Protein AF-A0AAD9IM31-F1 (afdb_monomer)

Structure (mmCIF, N/CA/C/O backbone):
data_AF-A0AAD9IM31-F1
#
_entry.id   AF-A0AAD9IM31-F1
#
loop_
_atom_site.group_PDB
_atom_site.id
_atom_site.type_symbol
_atom_site.label_atom_id
_atom_site.label_alt_id
_atom_site.label_comp_id
_atom_site.label_asym_id
_atom_site.label_entity_id
_atom_site.label_seq_id
_atom_site.pdbx_PDB_ins_code
_atom_site.Cartn_x
_atom_site.Cartn_y
_atom_site.Cartn_z
_atom_site.occupancy
_atom_site.B_iso_or_equiv
_atom_site.auth_seq_id
_atom_site.auth_comp_id
_atom_site.auth_asym_id
_atom_site.auth_atom_id
_atom_site.pdbx_PDB_model_num
ATOM 1 N N . MET A 1 1 ? -66.521 1.923 56.955 1.00 53.69 1 MET A N 1
ATOM 2 C CA . MET A 1 1 ? -65.260 2.622 57.295 1.00 53.69 1 MET A CA 1
ATOM 3 C C . MET A 1 1 ? -63.997 1.797 57.024 1.00 53.69 1 MET A C 1
ATOM 5 O O . MET A 1 1 ? -63.004 2.396 56.652 1.00 53.69 1 MET A O 1
ATOM 9 N N . ALA A 1 2 ? -64.002 0.459 57.138 1.00 59.34 2 ALA A N 1
ATOM 10 C CA . ALA A 1 2 ? -62.799 -0.360 56.899 1.00 59.34 2 ALA A CA 1
ATOM 11 C C . ALA A 1 2 ? -62.367 -0.487 55.415 1.00 59.34 2 ALA A C 1
ATOM 13 O O . ALA A 1 2 ? -61.181 -0.641 55.143 1.00 59.34 2 ALA A O 1
ATOM 14 N N . SER A 1 3 ? -63.302 -0.368 54.459 1.00 69.62 3 SER A N 1
ATOM 15 C CA . SER A 1 3 ? -63.020 -0.523 53.015 1.00 69.62 3 SER A CA 1
ATOM 16 C C . SER A 1 3 ? -62.036 0.521 52.469 1.00 69.62 3 SER A C 1
ATOM 18 O O . SER A 1 3 ? -61.106 0.170 51.753 1.00 69.62 3 SER A O 1
ATOM 20 N N . GLY A 1 4 ? -62.181 1.792 52.863 1.00 84.44 4 GLY A N 1
ATOM 21 C CA . GLY A 1 4 ? -61.321 2.875 52.364 1.00 84.44 4 GLY A CA 1
ATOM 22 C C . GLY A 1 4 ? -59.884 2.824 52.896 1.00 84.44 4 GLY A C 1
ATOM 23 O O . GLY A 1 4 ? -58.964 3.298 52.238 1.00 84.44 4 GLY A O 1
ATOM 24 N N . VAL A 1 5 ? -59.666 2.209 54.065 1.00 89.81 5 VAL A N 1
ATOM 25 C CA . VAL A 1 5 ? -58.316 2.027 54.626 1.00 89.81 5 VAL A CA 1
ATOM 26 C C . VAL A 1 5 ? -57.550 0.976 53.826 1.00 89.81 5 VAL A C 1
ATOM 28 O O . VAL A 1 5 ? -56.386 1.186 53.497 1.00 89.81 5 VAL A O 1
ATOM 31 N N . LEU A 1 6 ? -58.210 -0.125 53.455 1.00 90.75 6 LEU A N 1
ATOM 32 C CA . LEU A 1 6 ? -57.604 -1.160 52.620 1.00 90.75 6 LEU A CA 1
ATOM 33 C C . LEU A 1 6 ? -57.274 -0.627 51.220 1.00 90.75 6 LEU A C 1
ATOM 35 O O . LEU A 1 6 ? -56.168 -0.843 50.737 1.00 90.75 6 LEU A O 1
ATOM 39 N N . GLU A 1 7 ? -58.188 0.119 50.598 1.00 92.94 7 GLU A N 1
ATOM 40 C CA .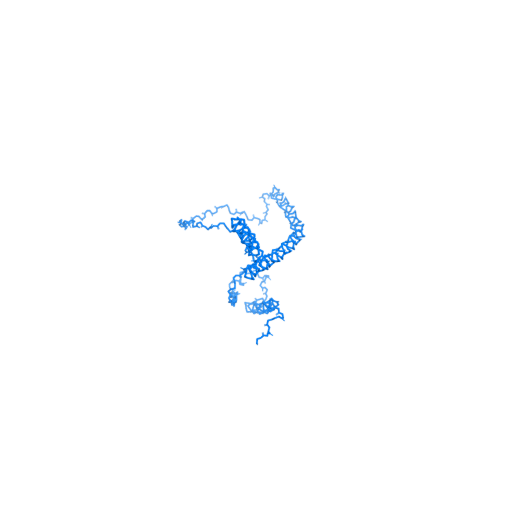 GLU A 1 7 ? -57.947 0.754 49.295 1.00 92.94 7 GLU A CA 1
ATOM 41 C C . GLU A 1 7 ? -56.786 1.753 49.342 1.00 92.94 7 GLU A C 1
ATOM 43 O O . GLU A 1 7 ? -55.944 1.759 48.447 1.00 92.94 7 GLU A O 1
ATOM 48 N N . SER A 1 8 ? -56.679 2.545 50.413 1.00 91.12 8 SER A N 1
ATOM 49 C CA . SER A 1 8 ? -55.552 3.462 50.614 1.00 91.12 8 SER A CA 1
ATOM 50 C C . SER A 1 8 ? -54.214 2.729 50.734 1.00 91.12 8 SER A C 1
ATOM 52 O O . SER A 1 8 ? -53.221 3.195 50.176 1.00 91.12 8 SER A O 1
ATOM 54 N N . VAL A 1 9 ? -54.184 1.586 51.425 1.00 93.25 9 VAL A N 1
ATOM 55 C CA . VAL A 1 9 ? -52.980 0.750 51.551 1.00 93.25 9 VAL A CA 1
ATOM 56 C C . VAL A 1 9 ? -52.630 0.085 50.220 1.00 93.25 9 VAL A C 1
ATOM 58 O O . VAL A 1 9 ? -51.463 0.033 49.851 1.00 93.25 9 VAL A O 1
ATOM 61 N N . VAL A 1 10 ? -53.618 -0.386 49.456 1.00 94.38 10 VAL A N 1
ATOM 62 C CA . VAL A 1 10 ? -53.379 -0.952 48.119 1.00 94.38 10 VAL A CA 1
ATOM 63 C C . VAL A 1 10 ? -52.829 0.120 47.176 1.00 94.38 10 VAL A C 1
ATOM 65 O O . VAL A 1 10 ? -51.844 -0.123 46.482 1.00 94.38 10 VAL A O 1
ATOM 68 N N . LEU A 1 11 ? -53.394 1.329 47.197 1.00 94.56 11 LEU A N 1
ATOM 69 C CA . LEU A 1 11 ? -52.905 2.449 46.394 1.00 94.56 11 LEU A CA 1
ATOM 70 C C . LEU A 1 11 ? -51.474 2.845 46.773 1.00 94.56 11 LEU A C 1
ATOM 72 O O . LEU A 1 11 ? -50.642 3.003 45.882 1.00 94.56 11 LEU A O 1
ATOM 76 N N . SER A 1 12 ? -51.149 2.937 48.065 1.00 94.94 12 SER A N 1
ATOM 77 C CA . SER A 1 12 ? -49.78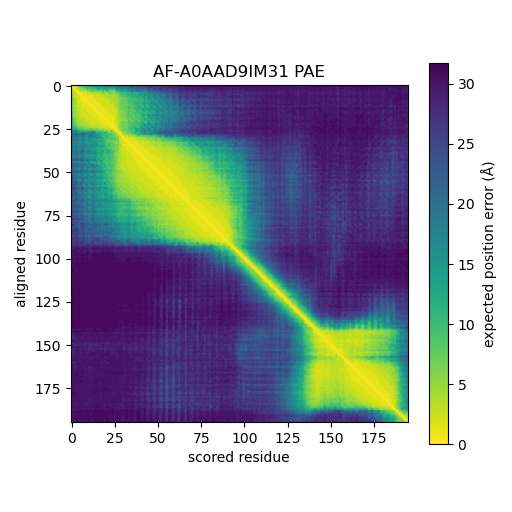4 3.260 48.494 1.00 94.94 12 SER A CA 1
ATOM 78 C C . SER A 1 12 ? -48.782 2.163 48.123 1.00 94.94 12 SER A C 1
ATOM 80 O O . SER A 1 12 ? -47.700 2.482 47.636 1.00 94.94 12 SER A O 1
ATOM 82 N N . PHE A 1 13 ? -49.155 0.885 48.246 1.00 95.50 13 PHE A N 1
ATOM 83 C CA . PHE A 1 13 ? -48.322 -0.231 47.794 1.00 95.50 13 PHE A CA 1
ATOM 84 C C . PHE A 1 13 ? -48.095 -0.208 46.284 1.00 95.50 13 PHE A C 1
ATOM 86 O O . PHE A 1 13 ? -46.971 -0.409 45.836 1.00 95.50 13 PHE A O 1
ATOM 93 N N . THR A 1 14 ? -49.133 0.053 45.486 1.00 95.31 14 THR A N 1
ATOM 94 C CA . THR A 1 14 ? -48.978 0.144 44.025 1.00 95.31 14 THR A CA 1
ATOM 95 C C . THR A 1 14 ? -48.112 1.334 43.617 1.00 95.31 14 THR A C 1
ATOM 97 O O . THR A 1 14 ? -47.260 1.181 42.746 1.00 95.31 14 THR A O 1
ATOM 100 N N . ALA A 1 15 ? -48.249 2.482 44.288 1.00 95.00 15 ALA A N 1
ATOM 101 C CA . ALA A 1 15 ? -47.389 3.641 44.068 1.00 95.00 15 ALA A CA 1
ATOM 102 C C . ALA A 1 15 ? -45.922 3.328 44.406 1.00 95.00 15 ALA A C 1
ATOM 104 O O . ALA A 1 15 ? -45.041 3.580 43.588 1.00 95.00 15 ALA A O 1
ATOM 105 N N . GLN A 1 16 ? -45.670 2.691 45.554 1.00 95.25 16 GLN A N 1
ATOM 106 C CA . GLN A 1 16 ? -44.328 2.254 45.949 1.00 95.25 16 GLN A CA 1
ATOM 107 C C . GLN A 1 16 ? -43.753 1.195 45.004 1.00 95.25 16 GLN A C 1
ATOM 109 O O . GLN A 1 16 ? -42.557 1.199 44.733 1.00 95.25 16 GLN A O 1
ATOM 114 N N . LEU A 1 17 ? -44.582 0.295 44.473 1.00 95.75 17 LEU A N 1
ATOM 115 C CA . LEU A 1 17 ? -44.149 -0.731 43.527 1.00 95.75 17 LEU A CA 1
ATOM 116 C C . LEU A 1 17 ? -43.747 -0.120 42.179 1.00 95.75 17 LEU A C 1
ATOM 118 O O . LEU A 1 17 ? -42.741 -0.531 41.607 1.00 95.75 17 LEU A O 1
ATOM 122 N N . VAL A 1 18 ? -44.478 0.893 41.704 1.00 94.88 18 VAL A N 1
ATOM 123 C CA . VAL A 1 18 ? -44.114 1.660 40.500 1.00 94.88 18 VAL A CA 1
ATOM 124 C C . VAL A 1 18 ? -42.839 2.472 40.727 1.00 94.88 18 VAL A C 1
ATOM 126 O O . VAL A 1 18 ? -41.961 2.477 39.868 1.00 94.88 18 VAL A O 1
ATOM 129 N N . GLU A 1 19 ? -42.702 3.122 41.882 1.00 93.75 19 GLU A N 1
ATOM 130 C CA . GLU A 1 19 ? -41.495 3.873 42.241 1.00 93.75 19 GLU A CA 1
ATOM 131 C C . GLU A 1 19 ? -40.270 2.952 42.328 1.00 93.75 19 GLU A C 1
ATOM 133 O O . GLU A 1 19 ? -39.221 3.256 41.762 1.00 93.75 19 GLU A O 1
ATOM 138 N N . LEU A 1 20 ? -40.419 1.775 42.945 1.00 91.62 20 LEU A N 1
ATOM 139 C CA . LEU A 1 20 ? -39.369 0.763 43.009 1.00 91.62 20 LEU A CA 1
ATOM 140 C C . LEU A 1 20 ? -39.013 0.243 41.612 1.00 91.62 20 LEU A C 1
ATOM 142 O O . LEU A 1 20 ? -37.832 0.125 41.303 1.00 91.62 20 LEU A O 1
ATOM 146 N N . GLN A 1 21 ? -40.009 -0.012 40.755 1.00 89.44 21 GLN A N 1
ATOM 147 C CA . GLN A 1 21 ? -39.789 -0.412 39.362 1.00 89.44 21 GLN A CA 1
ATOM 148 C C . GLN A 1 21 ? -39.007 0.651 38.583 1.00 89.44 21 GLN A C 1
ATOM 150 O O . GLN A 1 21 ? -38.036 0.320 37.898 1.00 89.44 21 GLN A O 1
ATOM 155 N N . GLN A 1 22 ? -39.376 1.927 38.719 1.00 84.88 22 GLN A N 1
ATOM 156 C CA . GLN A 1 22 ? -38.652 3.039 38.101 1.00 84.88 22 GLN A CA 1
ATOM 157 C C . GLN A 1 22 ? -37.227 3.156 38.648 1.00 84.88 22 GLN A C 1
ATOM 159 O O . GLN A 1 22 ? -36.286 3.297 37.868 1.00 84.88 22 GLN A O 1
ATOM 164 N N . ALA A 1 23 ? -37.043 3.019 39.962 1.00 80.38 23 ALA A N 1
ATOM 165 C CA . ALA A 1 23 ? -35.729 3.029 40.592 1.00 80.38 23 ALA A CA 1
ATOM 166 C C . ALA A 1 23 ? -34.856 1.856 40.119 1.00 80.38 23 ALA A C 1
ATOM 168 O O . ALA A 1 23 ? -33.669 2.053 39.884 1.00 80.38 23 ALA A O 1
ATOM 169 N N . THR A 1 24 ? -35.419 0.661 39.910 1.00 79.81 24 THR A N 1
ATOM 170 C CA . THR A 1 24 ? -34.689 -0.489 39.346 1.00 79.81 24 THR A CA 1
ATOM 171 C C . THR A 1 24 ? -34.376 -0.344 37.861 1.00 79.81 24 THR A C 1
ATOM 173 O O . THR A 1 24 ? -33.327 -0.802 37.432 1.00 79.81 24 THR A O 1
ATOM 176 N N . LEU A 1 25 ? -35.227 0.320 37.075 1.00 74.44 25 LEU A N 1
ATOM 177 C CA . LEU A 1 25 ? -34.942 0.611 35.664 1.00 74.44 25 LEU A CA 1
ATOM 178 C C . LEU A 1 25 ? -33.857 1.685 35.504 1.00 74.44 25 LEU A C 1
ATOM 180 O O . LEU A 1 25 ? -33.035 1.608 34.595 1.00 74.44 25 LEU A O 1
ATOM 184 N N . LEU A 1 26 ? -33.842 2.681 36.394 1.00 69.94 26 LEU A N 1
ATOM 185 C CA . LEU A 1 26 ? -32.813 3.727 36.453 1.00 69.94 26 LEU A CA 1
ATOM 186 C C . LEU A 1 26 ? -31.507 3.241 37.080 1.00 69.94 26 LEU A C 1
ATOM 188 O O . LEU A 1 26 ? -30.455 3.856 36.890 1.00 69.94 26 LEU A O 1
ATOM 192 N N . ARG A 1 27 ? -31.558 2.130 37.815 1.00 72.12 27 ARG A N 1
ATOM 193 C CA . ARG A 1 27 ? -30.392 1.418 38.309 1.00 72.12 27 ARG A CA 1
ATOM 194 C C . ARG A 1 27 ? -29.733 0.713 37.125 1.00 72.12 27 ARG A C 1
ATOM 196 O O . ARG A 1 27 ? -29.858 -0.487 36.933 1.00 72.12 27 ARG A O 1
ATOM 203 N N . VAL A 1 28 ? -29.011 1.491 36.321 1.00 63.22 28 VAL A N 1
ATOM 204 C CA . VAL A 1 28 ? -27.934 0.981 35.473 1.00 63.22 28 VAL A CA 1
ATOM 205 C C . VAL A 1 28 ? -26.961 0.315 36.437 1.00 63.22 28 VAL A C 1
ATOM 207 O O . VAL A 1 28 ? -26.148 0.987 37.076 1.00 63.22 28 VAL A O 1
ATOM 210 N N . ASP A 1 29 ? -27.116 -0.993 36.635 1.00 71.56 29 ASP A N 1
ATOM 211 C CA . ASP A 1 29 ? -26.261 -1.750 37.534 1.00 71.56 29 ASP A CA 1
ATOM 212 C C . ASP A 1 29 ? -24.804 -1.495 37.148 1.00 71.56 29 ASP A C 1
ATOM 214 O O . ASP A 1 29 ? -24.478 -1.336 35.966 1.00 71.56 29 ASP A O 1
ATOM 218 N N . GLY A 1 30 ? -23.911 -1.429 38.137 1.00 74.19 30 GLY A N 1
ATOM 219 C CA . GLY A 1 30 ? -22.500 -1.113 37.897 1.00 74.19 30 GLY A CA 1
ATOM 220 C C . GLY A 1 30 ? -21.862 -2.004 36.823 1.00 74.19 30 GLY A C 1
ATOM 221 O O . GLY A 1 30 ? -20.964 -1.556 36.118 1.00 74.19 30 GLY A O 1
ATOM 222 N N . GLU A 1 31 ? -22.373 -3.224 36.649 1.00 78.81 31 GLU A N 1
ATOM 223 C CA . GLU A 1 31 ? -22.013 -4.152 35.575 1.00 78.81 31 GLU A CA 1
ATOM 224 C C . GLU A 1 31 ? -22.449 -3.661 34.189 1.00 78.81 31 GLU A C 1
ATOM 226 O O . GLU A 1 31 ? -21.618 -3.578 33.291 1.00 78.81 31 GLU A O 1
ATOM 231 N N . THR A 1 32 ? -23.703 -3.236 34.010 1.00 82.31 32 THR A N 1
ATOM 232 C CA . THR A 1 32 ? -24.181 -2.672 32.733 1.00 82.31 32 THR A CA 1
ATOM 233 C C . THR A 1 32 ? -23.450 -1.378 32.365 1.00 82.31 32 THR A C 1
ATOM 235 O O . THR A 1 32 ? -23.063 -1.191 31.214 1.00 82.31 32 THR A O 1
ATOM 238 N N . SER A 1 33 ? -23.150 -0.517 33.348 1.00 83.56 33 SER A N 1
ATOM 239 C CA . SER A 1 33 ? -22.331 0.682 33.124 1.00 83.56 33 SER A CA 1
ATOM 240 C C . SER A 1 33 ? -20.902 0.330 32.699 1.00 83.56 33 SER A C 1
ATOM 242 O O . SER A 1 33 ? -20.336 1.003 31.837 1.00 83.56 33 SER A O 1
ATOM 244 N N . ARG A 1 34 ? -20.310 -0.722 33.281 1.00 86.69 34 ARG A N 1
ATOM 245 C CA . ARG A 1 34 ? -18.973 -1.213 32.912 1.00 86.69 34 ARG A CA 1
ATOM 246 C C . ARG A 1 34 ? -18.951 -1.789 31.500 1.00 86.69 34 ARG A C 1
ATOM 248 O O . ARG A 1 34 ? -18.096 -1.380 30.727 1.00 86.69 34 ARG A O 1
ATOM 255 N N . LEU A 1 35 ? -19.916 -2.639 31.150 1.00 88.31 35 LEU A N 1
ATOM 256 C CA . LEU A 1 35 ? -20.033 -3.225 29.810 1.00 88.31 35 LEU A CA 1
ATOM 257 C C . LEU A 1 35 ? -20.214 -2.148 28.733 1.00 88.31 35 LEU A C 1
ATOM 259 O O . LEU A 1 35 ? -19.557 -2.190 27.697 1.00 88.31 35 LEU A O 1
ATOM 263 N N . CYS A 1 36 ? -21.049 -1.135 28.990 1.00 89.75 36 CYS A N 1
ATOM 264 C CA . CYS A 1 36 ? -21.205 -0.009 28.070 1.00 89.75 36 CYS A CA 1
ATOM 265 C C . CYS A 1 36 ? -19.910 0.800 27.922 1.00 89.75 36 CYS A C 1
ATOM 267 O O . CYS A 1 36 ? -19.568 1.196 26.813 1.00 89.75 36 CYS A O 1
ATOM 269 N N . LYS A 1 37 ? -19.173 1.037 29.015 1.00 91.94 37 LYS A N 1
ATOM 270 C CA . LYS A 1 37 ? -17.878 1.736 28.963 1.00 91.94 37 LYS A CA 1
ATOM 271 C C . LYS A 1 37 ? -16.836 0.954 28.170 1.00 91.94 37 LYS A C 1
ATOM 273 O O . LYS A 1 37 ? -16.136 1.558 27.369 1.00 91.94 37 LYS A O 1
ATOM 278 N N . GLU A 1 38 ? -16.772 -0.360 28.361 1.00 95.31 38 GLU A N 1
ATOM 279 C CA . GLU A 1 38 ? -15.874 -1.246 27.616 1.00 95.31 38 GLU A CA 1
ATOM 280 C C . GLU A 1 38 ? -16.208 -1.245 26.118 1.00 95.31 38 GLU A C 1
ATOM 282 O O . GLU A 1 38 ? -15.335 -1.015 25.285 1.00 95.31 38 GLU A O 1
ATOM 287 N N . ALA A 1 39 ? -17.492 -1.368 25.766 1.00 95.31 39 ALA A N 1
ATOM 288 C CA . ALA A 1 39 ? -17.944 -1.289 24.378 1.00 95.31 39 ALA A CA 1
ATOM 289 C C . ALA A 1 39 ? -17.640 0.073 23.727 1.00 95.31 39 ALA A C 1
ATOM 291 O O . ALA A 1 39 ? -17.298 0.131 22.545 1.00 95.31 39 ALA A O 1
ATOM 292 N N . ILE A 1 40 ? -17.746 1.171 24.484 1.00 96.06 40 ILE A N 1
ATOM 293 C CA . ILE A 1 40 ? -17.377 2.510 24.010 1.00 96.06 40 ILE A CA 1
ATOM 294 C C . ILE A 1 40 ? -15.863 2.603 23.799 1.00 96.06 40 ILE A C 1
ATOM 296 O O . ILE A 1 40 ? -15.447 3.0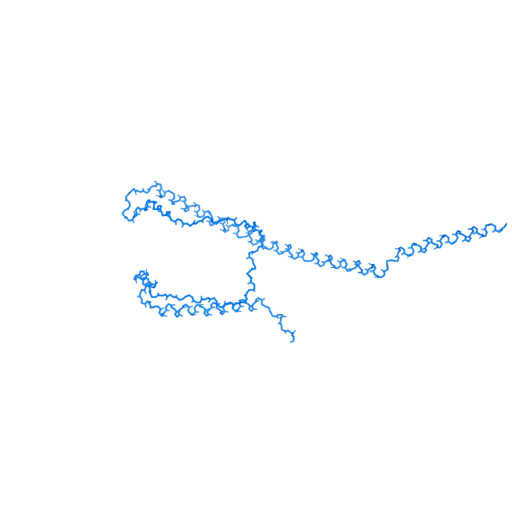52 22.735 1.00 96.06 40 ILE A O 1
ATOM 300 N N . SER A 1 41 ? -15.037 2.119 24.732 1.00 97.50 41 SER A N 1
ATOM 301 C CA . SER A 1 41 ? -13.579 2.115 24.547 1.00 97.50 41 SER A CA 1
ATOM 302 C C . SER A 1 41 ? -13.138 1.237 23.370 1.00 97.50 41 SER A C 1
ATOM 304 O O . SER A 1 41 ? -12.242 1.603 22.608 1.00 97.50 41 SER A O 1
ATOM 306 N N . ASP A 1 42 ? -13.811 0.109 23.147 1.00 97.88 42 ASP A N 1
ATOM 307 C CA . ASP A 1 42 ? -13.593 -0.742 21.977 1.00 97.88 42 ASP A CA 1
ATOM 308 C C . ASP A 1 42 ? -13.968 -0.023 20.675 1.00 97.88 42 ASP A C 1
ATOM 310 O O . ASP A 1 42 ? -13.284 -0.152 19.657 1.00 97.88 42 ASP A O 1
ATOM 314 N N . LEU A 1 43 ? -15.050 0.756 20.682 1.00 98.19 43 LEU A N 1
ATOM 315 C CA . LEU A 1 43 ? -15.432 1.574 19.535 1.00 98.19 43 LEU A CA 1
ATOM 316 C C . LEU A 1 43 ? -14.395 2.675 19.268 1.00 98.19 43 LEU A C 1
ATOM 318 O O . LEU A 1 43 ? -14.019 2.893 18.117 1.00 98.19 43 LEU A O 1
ATOM 322 N N . GLU A 1 44 ? -13.923 3.346 20.318 1.00 98.00 44 GLU A N 1
ATOM 323 C CA . GLU A 1 44 ? -12.921 4.411 20.239 1.00 98.00 44 GLU A CA 1
ATOM 324 C C . GLU A 1 44 ? -11.602 3.901 19.655 1.00 98.00 44 GLU A C 1
ATOM 326 O O . GLU A 1 44 ? -11.065 4.505 18.727 1.00 98.00 44 GLU A O 1
ATOM 331 N N . THR A 1 45 ? -11.105 2.757 20.131 1.00 98.25 45 THR A N 1
ATOM 332 C CA . THR A 1 45 ? -9.875 2.144 19.601 1.00 98.25 45 THR A CA 1
ATOM 333 C C . THR A 1 45 ? -10.016 1.787 18.122 1.00 98.25 45 THR A C 1
ATOM 335 O O . THR A 1 45 ? -9.166 2.163 17.314 1.00 98.25 45 THR A O 1
ATOM 338 N N . ARG A 1 46 ? -11.134 1.165 17.726 1.00 98.38 46 ARG A N 1
ATOM 339 C CA . ARG A 1 46 ? -11.417 0.856 16.313 1.00 98.38 46 ARG A CA 1
ATOM 340 C C . ARG A 1 46 ? -11.522 2.111 15.448 1.00 98.38 46 ARG A C 1
ATOM 342 O O . ARG A 1 46 ? -11.076 2.099 14.301 1.00 98.38 46 ARG A O 1
ATOM 349 N N . LEU A 1 47 ? -12.101 3.192 15.973 1.00 98.56 47 LEU A N 1
ATOM 350 C CA . LEU A 1 47 ? -12.167 4.480 15.283 1.00 98.56 47 LEU A CA 1
ATOM 351 C C . LEU A 1 47 ? -10.773 5.075 15.079 1.00 98.56 47 LEU A C 1
ATOM 353 O O . LEU A 1 47 ? -10.447 5.479 13.965 1.00 98.56 47 LEU A O 1
ATOM 357 N N . LEU A 1 48 ? -9.928 5.068 16.109 1.00 98.56 48 LEU A N 1
ATOM 358 C CA . LEU A 1 48 ? -8.548 5.550 16.019 1.00 98.56 48 LEU A CA 1
ATOM 359 C C . LEU A 1 48 ? -7.717 4.742 15.011 1.00 98.56 48 LEU A C 1
ATOM 361 O O . LEU A 1 48 ? -6.946 5.319 14.232 1.00 98.56 48 LEU A O 1
ATOM 365 N N . ASP A 1 49 ? -7.908 3.426 14.968 1.00 98.44 49 ASP A N 1
ATOM 366 C CA . ASP A 1 49 ? -7.276 2.551 13.979 1.00 98.44 49 ASP A CA 1
ATOM 367 C C . ASP A 1 49 ? -7.743 2.875 12.558 1.00 98.44 49 ASP A C 1
ATOM 369 O O . ASP A 1 49 ? -6.928 2.960 11.628 1.00 98.44 49 ASP A O 1
ATOM 373 N N . LEU A 1 50 ? -9.047 3.101 12.376 1.00 98.56 50 LEU A N 1
ATOM 374 C CA . LEU A 1 50 ? -9.616 3.482 11.088 1.00 98.56 50 LEU A CA 1
ATOM 375 C C . 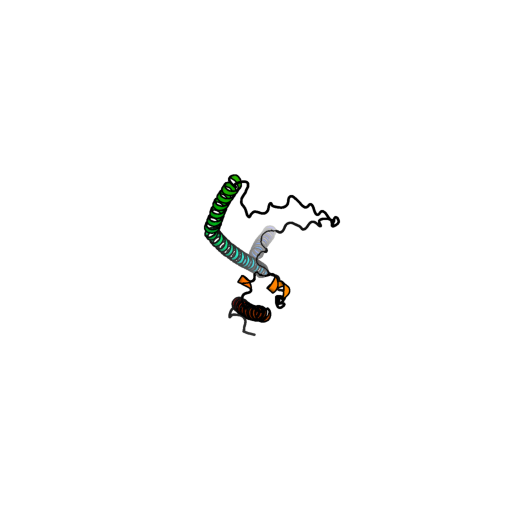LEU A 1 50 ? -9.093 4.847 10.634 1.00 98.56 50 LEU A C 1
ATOM 377 O O . LEU A 1 50 ? -8.685 5.003 9.483 1.00 98.56 50 LEU A O 1
ATOM 381 N N . GLU A 1 51 ? -9.047 5.835 11.524 1.00 98.50 51 GLU A N 1
ATOM 382 C CA . GLU A 1 51 ? -8.491 7.148 11.212 1.00 98.50 51 GLU A CA 1
ATOM 383 C C . GLU A 1 51 ? -7.021 7.062 10.806 1.00 98.50 51 GLU A C 1
ATOM 385 O O . GLU A 1 51 ? -6.584 7.744 9.874 1.00 98.50 51 GLU A O 1
ATOM 390 N N . THR A 1 52 ? -6.251 6.216 11.487 1.00 98.56 52 THR A N 1
ATOM 391 C CA . THR A 1 52 ? -4.835 6.010 11.185 1.00 98.56 52 THR A CA 1
ATOM 392 C C . THR A 1 52 ? -4.661 5.359 9.816 1.00 98.56 52 THR A C 1
ATOM 394 O O . THR A 1 52 ? -3.847 5.834 9.018 1.00 98.56 52 THR A O 1
ATOM 397 N N . HIS A 1 53 ? -5.494 4.372 9.474 1.00 98.44 53 HIS A N 1
ATOM 398 C CA . HIS A 1 53 ? -5.549 3.808 8.124 1.00 98.44 53 HIS A CA 1
ATOM 399 C C . HIS A 1 53 ? -5.940 4.848 7.071 1.00 98.44 53 HIS A C 1
ATOM 401 O O . HIS A 1 53 ? -5.289 4.943 6.032 1.00 98.44 53 HIS A O 1
ATOM 407 N N . VAL A 1 54 ? -6.951 5.679 7.328 1.00 98.62 54 VAL A N 1
ATOM 408 C CA . VAL A 1 54 ? -7.376 6.728 6.389 1.00 98.62 54 VAL A CA 1
ATOM 409 C C . VAL A 1 54 ? -6.270 7.763 6.180 1.00 98.62 54 VAL A C 1
ATOM 411 O O . VAL A 1 54 ? -6.006 8.153 5.041 1.00 98.62 54 VAL A O 1
ATOM 414 N N . ARG A 1 55 ? -5.575 8.184 7.245 1.00 98.44 55 ARG A N 1
ATOM 415 C CA . ARG A 1 55 ? -4.401 9.069 7.146 1.00 98.44 55 ARG A CA 1
ATOM 416 C C . ARG A 1 55 ? -3.291 8.422 6.318 1.00 98.44 55 ARG A C 1
ATOM 418 O O . ARG A 1 55 ? -2.718 9.083 5.451 1.00 98.44 55 ARG A O 1
ATOM 425 N N . HIS A 1 56 ? -3.037 7.131 6.524 1.00 98.38 56 HIS A N 1
ATOM 426 C CA . HIS A 1 56 ? -2.057 6.379 5.748 1.00 98.38 56 HIS A CA 1
ATOM 427 C C . HIS A 1 56 ? -2.420 6.315 4.256 1.00 98.38 56 HIS A C 1
ATOM 429 O O . HIS A 1 56 ? -1.603 6.688 3.413 1.00 98.38 56 HIS A O 1
ATOM 435 N N . MET A 1 57 ? -3.659 5.933 3.922 1.00 98.50 57 MET A N 1
ATOM 436 C CA . MET A 1 57 ? -4.146 5.879 2.538 1.00 98.50 57 MET A CA 1
ATOM 437 C C . MET A 1 57 ? -4.055 7.240 1.849 1.00 98.50 57 MET A C 1
ATOM 439 O O . MET A 1 57 ? -3.576 7.328 0.723 1.00 98.50 57 MET A O 1
ATOM 443 N N . LYS A 1 58 ? -4.451 8.322 2.531 1.00 98.50 58 LYS A N 1
ATOM 444 C CA . LYS A 1 58 ? -4.303 9.686 2.001 1.00 98.50 58 LYS A CA 1
ATOM 445 C C . LYS A 1 58 ? -2.844 10.011 1.679 1.00 98.50 58 LYS A C 1
ATOM 447 O O . LYS A 1 58 ? -2.569 10.613 0.643 1.00 98.50 58 LYS A O 1
ATOM 452 N N . 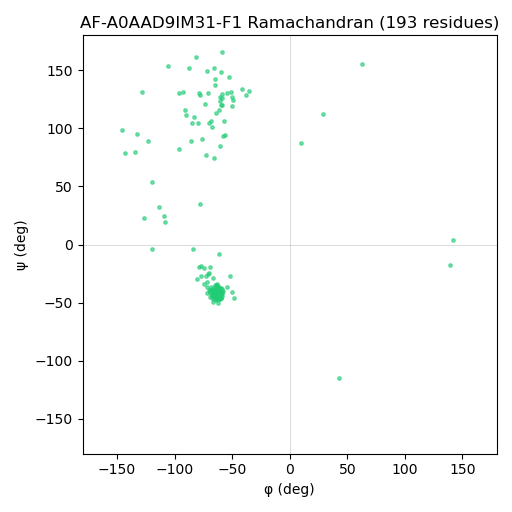GLY A 1 59 ? -1.913 9.581 2.531 1.00 98.19 59 GLY A N 1
ATOM 453 C CA . GLY A 1 59 ? -0.479 9.721 2.289 1.00 98.19 59 GLY A CA 1
ATOM 454 C C . GLY A 1 59 ? 0.001 8.955 1.053 1.00 98.19 59 GLY A C 1
ATOM 455 O O . GLY A 1 59 ? 0.775 9.500 0.267 1.00 98.19 59 GLY A O 1
ATOM 456 N N . LEU A 1 60 ? -0.466 7.719 0.848 1.00 98.19 60 LEU A N 1
ATOM 457 C CA . LEU A 1 60 ? -0.150 6.935 -0.353 1.00 98.19 60 LEU A CA 1
ATOM 458 C C . LEU A 1 60 ? -0.719 7.585 -1.616 1.00 98.19 60 LEU A C 1
ATOM 460 O O . LEU A 1 60 ? 0.024 7.813 -2.566 1.00 98.19 60 LEU A O 1
ATOM 464 N N . LEU A 1 61 ? -1.989 7.991 -1.588 1.00 98.38 61 LEU A N 1
ATOM 465 C CA . LEU A 1 61 ? -2.639 8.664 -2.712 1.00 98.38 61 LEU A CA 1
ATOM 466 C C . LEU A 1 61 ? -1.931 9.967 -3.094 1.00 98.38 61 LEU A C 1
ATOM 468 O O . LEU A 1 61 ? -1.808 10.280 -4.275 1.00 98.38 61 LEU A O 1
ATOM 472 N N . ALA A 1 62 ? -1.429 10.730 -2.120 1.00 98.19 62 ALA A N 1
ATOM 473 C CA . ALA A 1 62 ? -0.650 11.934 -2.399 1.00 98.19 62 ALA A CA 1
ATOM 474 C C . ALA A 1 62 ? 0.669 11.615 -3.126 1.00 98.19 62 ALA A C 1
ATOM 476 O O . ALA A 1 62 ? 1.026 12.315 -4.076 1.00 98.19 62 ALA A O 1
ATOM 477 N N . LYS A 1 63 ? 1.365 10.544 -2.719 1.00 97.44 63 LYS A N 1
ATOM 478 C CA . LYS A 1 63 ? 2.600 10.071 -3.370 1.00 97.44 63 LYS A CA 1
ATOM 479 C C . LYS A 1 63 ? 2.335 9.534 -4.777 1.00 97.44 63 LYS A C 1
ATOM 481 O O . LYS A 1 63 ? 3.063 9.864 -5.706 1.00 97.44 63 LYS A O 1
ATOM 486 N N . GLU A 1 64 ? 1.281 8.746 -4.961 1.00 97.50 64 GLU A N 1
ATOM 487 C CA . GLU A 1 64 ? 0.878 8.258 -6.285 1.00 97.50 64 GLU A CA 1
ATOM 488 C C . GLU A 1 64 ? 0.500 9.418 -7.208 1.00 97.50 64 GLU A C 1
ATOM 490 O O . GLU A 1 64 ? 0.920 9.471 -8.366 1.00 97.50 64 GLU A O 1
ATOM 495 N N . ARG A 1 65 ? -0.236 10.403 -6.681 1.00 97.94 65 ARG A N 1
ATOM 496 C CA . ARG A 1 65 ? -0.633 11.592 -7.434 1.00 97.94 65 ARG A CA 1
ATOM 497 C C . ARG A 1 65 ? 0.564 12.432 -7.870 1.00 97.94 65 ARG A C 1
ATOM 499 O O . ARG A 1 65 ? 0.528 12.970 -8.976 1.00 97.94 65 ARG A O 1
ATOM 506 N N . SER A 1 66 ? 1.611 12.540 -7.050 1.00 96.00 66 SER A N 1
ATOM 507 C CA . SER A 1 66 ? 2.840 13.244 -7.437 1.00 96.00 66 SER A CA 1
ATOM 508 C C . SER A 1 66 ? 3.730 12.428 -8.383 1.00 96.00 66 SER A C 1
ATOM 510 O O . SER A 1 66 ? 4.425 13.022 -9.205 1.00 96.00 66 SER A O 1
ATOM 512 N N . ALA A 1 67 ? 3.672 11.093 -8.343 1.00 96.75 67 ALA A N 1
ATOM 513 C CA . ALA A 1 67 ? 4.418 10.211 -9.248 1.00 96.75 67 ALA A CA 1
ATOM 514 C C . ALA A 1 67 ? 3.766 10.048 -10.639 1.00 96.75 67 ALA A C 1
ATOM 516 O O . ALA A 1 67 ? 4.464 9.875 -11.642 1.00 96.75 67 ALA A O 1
ATOM 517 N N . LEU A 1 68 ? 2.435 10.151 -10.731 1.00 97.38 68 LEU A N 1
ATOM 518 C CA . LEU A 1 68 ? 1.667 10.066 -11.980 1.00 97.38 68 LEU A CA 1
ATOM 519 C C . LEU A 1 68 ? 2.190 10.931 -13.147 1.00 97.38 68 LEU A C 1
ATOM 521 O O . LEU A 1 68 ? 2.268 10.408 -14.262 1.00 97.38 68 LEU A O 1
ATOM 525 N N . PRO A 1 69 ? 2.541 12.223 -12.977 1.00 97.50 69 PRO A N 1
ATOM 526 C CA . PRO A 1 69 ? 3.066 13.025 -14.082 1.00 97.50 69 PRO A CA 1
ATOM 527 C C . PRO A 1 69 ? 4.391 12.486 -14.634 1.00 97.50 69 PRO A C 1
ATOM 529 O O . PRO A 1 69 ? 4.572 12.483 -15.849 1.00 97.50 69 PRO A O 1
ATOM 532 N N . ALA A 1 70 ? 5.282 11.970 -13.781 1.00 96.75 70 ALA A N 1
ATOM 533 C CA . ALA A 1 70 ? 6.542 11.379 -14.227 1.00 96.75 70 ALA A CA 1
ATOM 534 C C . ALA A 1 70 ? 6.299 10.112 -15.064 1.00 96.75 70 ALA A C 1
ATOM 536 O O . ALA A 1 70 ? 6.856 9.970 -16.152 1.00 96.75 70 ALA A O 1
ATOM 537 N N . ALA A 1 71 ? 5.394 9.236 -14.614 1.00 97.44 71 ALA A N 1
ATOM 538 C CA . ALA A 1 71 ? 4.994 8.054 -15.378 1.00 97.44 71 ALA A CA 1
ATOM 539 C C . ALA A 1 71 ? 4.373 8.429 -16.738 1.00 97.44 71 ALA A C 1
ATOM 541 O O . ALA A 1 71 ? 4.696 7.826 -17.761 1.00 97.44 71 ALA A O 1
ATOM 542 N N . ARG A 1 72 ? 3.531 9.473 -16.775 1.00 97.62 72 ARG A N 1
ATOM 543 C CA . ARG A 1 72 ? 2.946 9.993 -18.023 1.00 97.62 72 ARG A CA 1
ATOM 544 C C . ARG A 1 72 ? 4.002 10.565 -18.967 1.00 97.62 72 ARG A C 1
ATOM 546 O O . ARG A 1 72 ? 3.919 10.313 -20.165 1.00 97.62 72 ARG A O 1
ATOM 553 N N . ALA A 1 73 ? 4.996 11.284 -18.450 1.00 98.00 73 ALA A N 1
ATOM 554 C CA . ALA A 1 73 ? 6.090 11.820 -19.259 1.00 98.00 73 ALA A CA 1
ATOM 555 C C . ALA A 1 73 ? 6.907 10.697 -19.920 1.00 98.00 73 ALA A C 1
ATOM 557 O O . ALA A 1 73 ? 7.195 10.765 -21.115 1.00 98.00 73 ALA A O 1
ATOM 558 N N . ILE A 1 74 ? 7.209 9.624 -19.178 1.00 98.00 74 ILE A N 1
ATOM 559 C CA . ILE A 1 74 ? 7.891 8.442 -19.725 1.00 98.00 74 ILE A CA 1
ATOM 560 C C . ILE A 1 74 ? 7.025 7.771 -20.797 1.00 98.00 74 ILE A C 1
ATOM 562 O O . ILE A 1 74 ? 7.518 7.495 -21.887 1.00 98.00 74 ILE A O 1
ATOM 566 N N . ALA A 1 75 ? 5.730 7.567 -20.534 1.00 97.81 75 ALA A N 1
ATOM 567 C CA . ALA A 1 75 ? 4.813 6.968 -21.504 1.00 97.81 75 ALA A CA 1
ATOM 568 C C . ALA A 1 75 ? 4.740 7.775 -22.813 1.00 97.81 75 ALA A C 1
ATOM 570 O O . ALA A 1 75 ? 4.781 7.201 -23.901 1.00 97.81 75 ALA A O 1
ATOM 571 N N . GLN A 1 76 ? 4.698 9.107 -22.724 1.00 98.38 76 GLN A N 1
ATOM 572 C CA . GLN A 1 76 ? 4.729 9.988 -23.894 1.00 98.38 76 GLN A CA 1
ATOM 573 C C . GLN A 1 76 ? 6.062 9.893 -24.650 1.00 98.38 76 GLN A C 1
ATOM 575 O O . GLN A 1 76 ? 6.061 9.784 -25.876 1.00 98.38 76 GLN A O 1
ATOM 580 N N . ALA A 1 77 ? 7.195 9.876 -23.943 1.00 97.81 77 ALA A N 1
ATOM 581 C CA . ALA A 1 77 ? 8.511 9.718 -24.561 1.00 97.81 77 ALA A CA 1
ATOM 582 C C . ALA A 1 77 ? 8.651 8.364 -25.282 1.00 97.81 77 ALA A C 1
ATOM 584 O O . ALA A 1 77 ? 9.163 8.304 -26.402 1.00 97.81 77 ALA A O 1
ATOM 585 N N . CYS A 1 78 ? 8.152 7.285 -24.674 1.00 97.38 78 CYS A N 1
ATOM 586 C CA . CYS A 1 78 ? 8.084 5.965 -25.294 1.00 97.38 78 CYS A CA 1
ATOM 587 C C . CYS A 1 78 ? 7.203 5.975 -26.548 1.00 97.38 78 CYS A C 1
ATOM 589 O O . CYS A 1 78 ? 7.634 5.471 -27.581 1.00 97.38 78 CYS A O 1
ATOM 591 N N . ALA A 1 79 ? 6.027 6.607 -26.496 1.00 97.81 79 ALA A N 1
ATOM 592 C CA . ALA A 1 79 ? 5.134 6.709 -27.649 1.00 97.81 79 ALA A CA 1
ATOM 593 C C . ALA A 1 79 ? 5.779 7.460 -28.829 1.00 97.81 79 ALA A C 1
ATOM 595 O O . ALA A 1 79 ? 5.619 7.058 -29.980 1.00 97.81 79 ALA A O 1
ATOM 596 N N . LEU A 1 80 ? 6.545 8.525 -28.565 1.00 97.81 80 LEU A N 1
ATOM 597 C CA . LEU A 1 80 ? 7.281 9.244 -29.611 1.00 97.81 80 LEU A CA 1
ATOM 598 C C . LEU A 1 80 ? 8.374 8.377 -30.244 1.00 97.81 80 LEU A C 1
ATOM 600 O O . LEU A 1 80 ? 8.473 8.322 -31.468 1.00 97.81 80 LEU A O 1
ATOM 604 N N . ARG A 1 81 ? 9.162 7.668 -29.426 1.00 96.81 81 ARG A N 1
ATOM 605 C CA . ARG A 1 81 ? 10.194 6.747 -29.928 1.00 96.81 81 ARG A CA 1
ATOM 606 C C . ARG A 1 81 ? 9.592 5.610 -30.739 1.00 96.81 81 ARG A C 1
ATOM 608 O O . ARG A 1 81 ? 10.131 5.266 -31.781 1.00 96.81 81 ARG A O 1
ATOM 615 N N . GLN A 1 82 ? 8.468 5.061 -30.293 1.00 97.38 82 GLN A N 1
ATOM 616 C CA . GLN A 1 82 ? 7.782 4.003 -31.018 1.00 97.38 82 GLN A CA 1
ATOM 617 C C . GLN A 1 82 ? 7.333 4.482 -32.403 1.00 97.38 82 GLN A C 1
ATOM 619 O O . GLN A 1 82 ? 7.649 3.828 -33.388 1.00 97.38 82 GLN A O 1
ATOM 624 N N . ARG A 1 83 ? 6.717 5.667 -32.504 1.00 97.06 83 ARG A N 1
ATOM 625 C CA . ARG A 1 83 ? 6.350 6.258 -33.805 1.00 97.06 83 ARG A CA 1
ATOM 626 C C . ARG A 1 83 ? 7.558 6.463 -34.717 1.00 97.06 83 ARG A C 1
ATOM 628 O O . ARG A 1 83 ? 7.462 6.255 -35.921 1.00 97.06 83 ARG A O 1
ATOM 635 N N . GLN A 1 84 ? 8.699 6.872 -34.160 1.00 96.50 84 GLN A N 1
ATOM 636 C CA . GLN A 1 84 ? 9.939 7.011 -34.929 1.00 96.50 84 GLN A CA 1
ATOM 637 C C . GLN A 1 84 ? 10.444 5.659 -35.436 1.00 96.50 84 GLN A C 1
ATOM 639 O O . GLN A 1 84 ? 10.832 5.557 -36.595 1.00 96.50 84 GLN A O 1
ATOM 644 N N . LEU A 1 85 ? 10.416 4.620 -34.600 1.00 95.12 85 LEU A N 1
ATOM 645 C CA . LEU A 1 85 ? 10.806 3.269 -35.000 1.00 95.12 85 LEU A CA 1
ATOM 646 C C . LEU A 1 85 ? 9.862 2.693 -36.056 1.00 95.12 85 LEU A C 1
ATOM 648 O O . LEU A 1 85 ? 10.340 2.125 -37.029 1.00 95.12 85 LEU A O 1
ATOM 652 N N . GLU A 1 86 ? 8.552 2.896 -35.917 1.00 95.44 86 GLU A N 1
ATOM 653 C CA . GLU A 1 86 ? 7.549 2.513 -36.919 1.00 95.44 86 GLU A CA 1
ATOM 654 C C . GLU A 1 86 ? 7.792 3.241 -38.245 1.00 95.44 86 GLU A C 1
ATOM 656 O O . GLU A 1 86 ? 7.772 2.627 -39.310 1.00 95.44 86 GLU A O 1
ATOM 661 N N . HIS A 1 87 ? 8.110 4.538 -38.191 1.00 95.69 87 HIS A N 1
ATOM 662 C CA . HIS A 1 87 ? 8.478 5.305 -39.374 1.00 95.69 87 HIS A CA 1
ATOM 663 C C . HIS A 1 87 ? 9.763 4.770 -40.022 1.00 95.69 87 HIS A C 1
ATOM 665 O O . HIS A 1 87 ? 9.809 4.604 -41.236 1.00 95.69 87 HIS A O 1
ATOM 671 N N . ILE A 1 88 ? 10.806 4.473 -39.243 1.00 92.25 88 ILE A N 1
ATOM 672 C CA . ILE A 1 88 ? 12.056 3.897 -39.764 1.00 92.25 88 ILE A CA 1
ATOM 673 C C . ILE A 1 88 ? 11.800 2.514 -40.370 1.00 92.25 88 ILE A C 1
ATOM 675 O O . ILE A 1 88 ? 12.299 2.230 -41.451 1.00 92.25 88 ILE A O 1
ATOM 679 N N . GLN A 1 89 ? 10.998 1.677 -39.710 1.00 88.00 89 GLN A N 1
ATOM 680 C CA . GLN A 1 89 ? 10.629 0.350 -40.197 1.00 88.00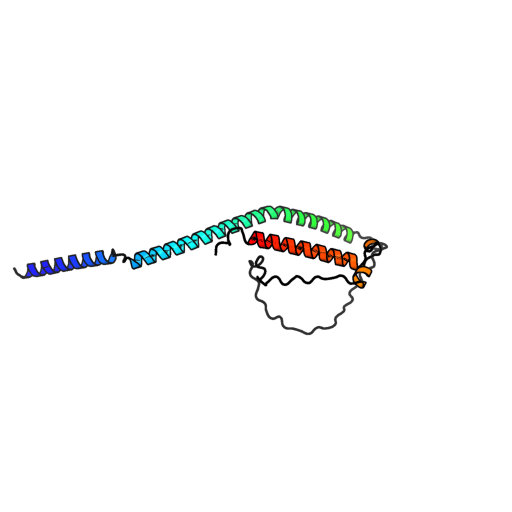 89 GLN A CA 1
ATOM 681 C C . GLN A 1 89 ? 9.862 0.431 -41.521 1.00 88.00 89 GLN A C 1
ATOM 683 O O . GLN A 1 89 ? 10.154 -0.330 -42.439 1.00 88.00 89 GLN A O 1
ATOM 688 N N . ALA A 1 90 ? 8.909 1.358 -41.637 1.00 89.75 90 ALA A N 1
ATOM 689 C CA . ALA A 1 90 ? 8.122 1.550 -42.853 1.00 89.75 90 ALA A CA 1
ATOM 690 C C . ALA A 1 90 ? 8.962 2.062 -44.036 1.00 89.75 90 ALA A C 1
ATOM 692 O O . ALA A 1 90 ? 8.640 1.770 -45.185 1.00 89.75 90 ALA A O 1
ATOM 693 N N . HIS A 1 91 ? 10.040 2.801 -43.761 1.00 88.38 91 HIS A N 1
ATOM 694 C CA . HIS A 1 91 ? 10.919 3.392 -44.775 1.00 88.38 91 HIS A CA 1
ATOM 695 C C . HIS A 1 91 ? 12.285 2.704 -44.850 1.00 88.38 91 HIS A C 1
ATOM 697 O O . HIS A 1 91 ? 13.250 3.289 -45.347 1.00 88.38 91 HIS A O 1
ATOM 703 N N . LEU A 1 92 ? 12.391 1.476 -44.341 1.00 84.19 92 LEU A N 1
ATOM 704 C CA . LEU A 1 92 ? 13.650 0.756 -44.344 1.00 84.19 92 LEU A CA 1
ATOM 705 C C . LEU A 1 92 ? 13.961 0.287 -45.777 1.00 84.19 92 LEU A C 1
ATOM 707 O O . LEU A 1 92 ? 13.162 -0.454 -46.356 1.00 84.19 92 LEU A O 1
ATOM 711 N N . PRO A 1 93 ? 15.097 0.687 -46.378 1.00 82.50 93 PRO A N 1
ATOM 712 C CA . PRO A 1 93 ? 15.474 0.183 -47.688 1.00 82.50 93 PRO A CA 1
ATOM 713 C C . PRO A 1 93 ? 15.744 -1.322 -47.599 1.00 82.50 93 PRO A C 1
ATOM 715 O O . PRO A 1 93 ? 16.397 -1.798 -46.671 1.00 82.50 93 PRO A O 1
ATOM 718 N N . SER A 1 94 ? 15.262 -2.070 -48.589 1.00 68.75 94 SER A N 1
ATOM 719 C CA . SER A 1 94 ? 15.269 -3.540 -48.636 1.00 68.75 94 SER A CA 1
ATOM 720 C C . SER A 1 94 ? 16.665 -4.180 -48.615 1.00 68.75 94 SER A C 1
ATOM 722 O O . SER A 1 94 ? 16.774 -5.393 -48.463 1.00 68.75 94 SER A O 1
ATOM 724 N N . TYR A 1 95 ? 17.729 -3.380 -48.719 1.00 61.25 95 TYR A N 1
ATOM 725 C CA . TYR A 1 95 ? 19.118 -3.826 -48.673 1.00 61.25 95 TYR A CA 1
ATOM 726 C C . TYR A 1 95 ? 19.934 -2.909 -47.754 1.00 61.25 95 TYR A C 1
ATOM 728 O O . TYR A 1 95 ? 20.642 -2.013 -48.208 1.00 61.25 95 TYR A O 1
ATOM 736 N N . LEU A 1 96 ? 19.832 -3.127 -46.441 1.00 62.75 96 LEU A N 1
ATOM 737 C CA . LEU A 1 96 ? 20.824 -2.641 -45.482 1.00 62.75 96 LEU A CA 1
ATOM 738 C C . LEU A 1 96 ? 21.899 -3.726 -45.322 1.00 62.75 96 LEU A C 1
ATOM 740 O O . LEU A 1 96 ? 21.596 -4.791 -44.774 1.00 62.75 96 LEU A O 1
ATOM 744 N N . PRO A 1 97 ? 23.142 -3.501 -45.784 1.00 53.88 97 PRO A N 1
ATOM 745 C CA . PRO A 1 97 ? 24.212 -4.468 -45.599 1.00 53.88 97 PRO A CA 1
ATOM 746 C C . PRO A 1 97 ? 24.545 -4.547 -44.103 1.00 53.88 97 PRO A C 1
ATOM 748 O O . PRO A 1 97 ? 25.183 -3.655 -43.554 1.00 53.88 97 PRO A O 1
ATOM 751 N N . GLY A 1 98 ? 24.048 -5.591 -43.430 1.00 56.91 98 GLY A N 1
ATOM 752 C CA . GLY A 1 98 ? 24.305 -5.861 -42.009 1.00 56.91 98 GLY A CA 1
ATOM 753 C C . GLY A 1 98 ? 23.099 -6.345 -41.196 1.00 56.91 98 GLY A C 1
ATOM 754 O O . GLY A 1 98 ? 23.294 -6.943 -40.140 1.00 56.91 98 GLY A O 1
ATOM 755 N N . LEU A 1 99 ? 21.863 -6.168 -41.679 1.00 54.62 99 LEU A N 1
ATOM 756 C CA . LEU A 1 99 ? 20.695 -6.845 -41.105 1.00 54.62 99 LEU A CA 1
ATOM 757 C C . LEU A 1 99 ? 20.576 -8.220 -41.758 1.00 54.62 99 LEU A C 1
ATOM 759 O O . LEU A 1 99 ? 19.932 -8.383 -42.791 1.00 54.62 99 LEU A O 1
ATOM 763 N N . ALA A 1 100 ? 21.233 -9.212 -41.158 1.00 50.00 100 ALA A N 1
ATOM 764 C CA . ALA A 1 100 ? 20.875 -10.598 -41.400 1.00 50.00 100 ALA A CA 1
ATOM 765 C C . ALA A 1 100 ? 19.357 -10.727 -41.205 1.00 50.00 100 ALA A C 1
ATOM 767 O O . ALA A 1 100 ? 18.813 -10.391 -40.152 1.00 50.00 100 ALA A O 1
ATOM 768 N N . GLN A 1 101 ? 18.694 -11.137 -42.279 1.00 54.41 101 GLN A N 1
ATOM 769 C CA . GLN A 1 101 ? 17.286 -11.489 -42.357 1.00 54.41 101 GLN A CA 1
ATOM 770 C C . GLN A 1 101 ? 16.864 -12.230 -41.073 1.00 54.41 101 GLN A C 1
ATOM 772 O O . GLN A 1 101 ? 17.548 -13.188 -40.698 1.00 54.41 101 GLN A O 1
ATOM 777 N N . PRO A 1 102 ? 15.784 -11.831 -40.370 1.00 51.50 102 PRO A N 1
ATOM 778 C CA . PRO A 1 102 ? 15.275 -12.673 -39.298 1.00 51.50 102 PRO A CA 1
ATOM 779 C C . PRO A 1 102 ? 14.926 -14.029 -39.929 1.00 51.50 102 PRO A C 1
ATOM 781 O O . PRO A 1 102 ? 14.209 -14.044 -40.937 1.00 51.50 102 PRO A O 1
ATOM 784 N N . PRO A 1 103 ? 15.442 -15.163 -39.418 1.00 46.94 103 PRO A N 1
ATOM 785 C CA . PRO A 1 103 ? 15.038 -16.455 -39.935 1.00 46.94 103 PRO A CA 1
ATOM 786 C C . PRO A 1 103 ? 13.529 -16.578 -39.741 1.00 46.94 103 PRO A C 1
ATOM 788 O O . PRO A 1 103 ? 13.010 -16.476 -38.627 1.00 46.94 103 PRO A O 1
ATOM 791 N N . ALA A 1 104 ? 12.827 -16.753 -40.858 1.00 49.62 104 ALA A N 1
ATOM 792 C CA . ALA A 1 104 ? 11.434 -17.145 -40.867 1.00 49.62 104 ALA A CA 1
ATOM 793 C C . ALA A 1 104 ? 11.267 -18.374 -39.961 1.00 49.62 104 ALA A C 1
ATOM 795 O O . ALA A 1 104 ? 11.999 -19.349 -40.106 1.00 49.62 104 ALA A O 1
ATOM 796 N N . ALA A 1 105 ? 10.335 -18.272 -39.013 1.00 50.31 105 ALA A N 1
ATOM 797 C CA . ALA A 1 105 ? 9.719 -19.346 -38.241 1.00 50.31 105 ALA A CA 1
ATOM 798 C C . ALA A 1 105 ? 10.364 -20.742 -38.388 1.00 50.31 105 ALA A C 1
ATOM 800 O O . ALA A 1 105 ? 9.893 -21.585 -39.150 1.00 50.31 105 ALA A O 1
ATOM 801 N N . ALA A 1 106 ? 11.375 -21.035 -37.569 1.00 40.19 106 ALA A N 1
ATOM 802 C CA . ALA A 1 106 ? 11.634 -22.413 -37.182 1.00 40.19 106 ALA A CA 1
ATOM 803 C C . ALA A 1 106 ? 10.578 -22.794 -36.139 1.00 40.19 106 ALA A C 1
ATOM 805 O O . ALA A 1 106 ? 10.745 -22.583 -34.939 1.00 40.19 106 ALA A O 1
ATOM 806 N N . ALA A 1 107 ? 9.464 -23.340 -36.622 1.00 47.12 107 ALA A N 1
ATOM 807 C CA . ALA A 1 107 ? 8.578 -24.162 -35.823 1.00 47.12 107 ALA A CA 1
ATOM 808 C C . ALA A 1 107 ? 9.392 -25.335 -35.247 1.00 47.12 107 ALA A C 1
ATOM 810 O O . ALA A 1 107 ? 9.583 -26.354 -35.900 1.00 47.12 107 ALA A O 1
ATOM 811 N N . HIS A 1 108 ? 9.906 -25.184 -34.029 1.00 39.09 108 HIS A N 1
ATOM 812 C CA . HIS A 1 108 ? 10.278 -26.312 -33.181 1.00 39.09 108 HIS A CA 1
ATOM 813 C C . HIS A 1 108 ? 9.108 -26.582 -32.241 1.00 39.09 108 HIS A C 1
ATOM 815 O O . HIS A 1 108 ? 9.054 -26.120 -31.105 1.00 39.09 108 HIS A O 1
ATOM 821 N N . ALA A 1 109 ? 8.132 -27.318 -32.767 1.00 44.97 109 ALA A N 1
ATOM 822 C CA . ALA A 1 109 ? 7.199 -28.059 -31.946 1.00 44.97 109 ALA A CA 1
ATOM 823 C C . ALA A 1 109 ? 7.846 -29.407 -31.602 1.00 44.97 109 ALA A C 1
ATOM 825 O O . ALA A 1 109 ? 7.873 -30.313 -32.427 1.00 44.97 109 ALA A O 1
ATOM 826 N N . THR A 1 110 ? 8.319 -29.553 -30.366 1.00 39.59 110 THR A N 1
ATOM 827 C CA . THR A 1 110 ? 8.436 -30.860 -29.708 1.00 39.59 110 THR A CA 1
ATOM 828 C C . THR A 1 110 ? 7.859 -30.756 -28.301 1.00 39.59 110 THR A C 1
ATOM 830 O O . THR A 1 110 ? 8.506 -30.287 -27.373 1.00 39.59 110 THR A O 1
ATOM 833 N N . ALA A 1 111 ? 6.584 -31.140 -28.228 1.00 46.28 111 ALA A N 1
ATOM 834 C CA . ALA A 1 111 ? 5.883 -31.841 -27.155 1.00 46.28 111 ALA A CA 1
ATOM 835 C C . ALA A 1 111 ? 6.354 -31.661 -25.695 1.00 46.28 111 ALA A C 1
ATOM 837 O O . ALA A 1 111 ? 7.319 -32.278 -25.253 1.00 46.28 111 ALA A O 1
ATOM 838 N N . ALA A 1 112 ? 5.508 -31.001 -24.899 1.00 35.66 112 ALA A N 1
ATOM 839 C CA . ALA A 1 112 ? 5.260 -31.379 -23.510 1.00 35.66 112 ALA A CA 1
ATOM 840 C C . ALA A 1 112 ? 3.738 -31.500 -23.295 1.00 35.66 112 ALA A C 1
ATOM 842 O O . ALA A 1 112 ? 2.963 -30.659 -23.742 1.00 35.66 112 ALA A O 1
ATOM 843 N N . ALA A 1 113 ? 3.341 -32.615 -22.685 1.00 40.22 113 ALA A N 1
ATOM 844 C CA . ALA A 1 113 ? 1.988 -33.143 -22.507 1.00 40.22 113 ALA A CA 1
ATOM 845 C C . ALA A 1 113 ? 1.007 -32.200 -21.756 1.00 40.22 113 ALA A C 1
ATOM 847 O O . ALA A 1 113 ? 1.439 -31.250 -21.101 1.00 40.22 113 ALA A O 1
ATOM 848 N N . PRO A 1 114 ? -0.320 -32.458 -21.800 1.00 46.06 114 PRO A N 1
ATOM 849 C CA . PRO A 1 114 ? -1.319 -31.553 -21.248 1.00 46.06 114 PRO A CA 1
ATOM 850 C C . PRO A 1 114 ? -1.416 -31.732 -19.728 1.00 46.06 114 PRO A C 1
ATOM 852 O O . PRO A 1 114 ? -2.019 -32.685 -19.236 1.00 46.06 114 PRO A O 1
ATOM 855 N N . ALA A 1 115 ? -0.858 -30.797 -18.964 1.00 40.78 115 ALA A N 1
ATOM 856 C CA . ALA A 1 115 ? -1.181 -30.662 -17.550 1.00 40.78 115 ALA A CA 1
ATOM 857 C C . ALA A 1 115 ? -2.352 -29.681 -17.403 1.00 40.78 115 ALA A C 1
ATOM 859 O O . ALA A 1 115 ? -2.245 -28.504 -17.746 1.00 40.78 115 ALA A O 1
ATOM 860 N N . LYS A 1 116 ? -3.485 -30.202 -16.915 1.00 46.06 116 LYS A N 1
ATOM 861 C CA . LYS A 1 116 ? -4.667 -29.451 -16.463 1.00 46.06 116 LYS A CA 1
ATOM 862 C C . LYS A 1 116 ? -4.269 -28.127 -15.786 1.00 46.06 116 LYS A C 1
ATOM 864 O O . LYS A 1 116 ? -3.477 -28.171 -14.844 1.00 46.06 116 LYS A O 1
ATOM 869 N N . PRO A 1 117 ? -4.884 -26.984 -16.134 1.00 39.84 117 PRO A N 1
ATOM 870 C CA . PRO A 1 117 ? -4.794 -25.809 -15.285 1.00 39.84 117 PRO A CA 1
ATOM 871 C C . PRO A 1 117 ? -5.600 -26.077 -14.007 1.00 39.84 117 PRO A C 1
ATOM 873 O O . PRO A 1 117 ? -6.831 -26.064 -14.010 1.00 39.84 117 PRO A O 1
ATOM 876 N N . ALA A 1 118 ? -4.906 -26.348 -12.901 1.00 43.84 118 ALA A N 1
ATOM 877 C CA . ALA A 1 118 ? -5.485 -26.148 -11.582 1.00 43.84 118 ALA A CA 1
ATOM 878 C C . ALA A 1 118 ? -5.752 -24.645 -11.440 1.00 43.84 118 ALA A C 1
ATOM 880 O O . ALA A 1 118 ? -4.826 -23.833 -11.461 1.00 43.84 118 ALA A O 1
ATOM 881 N N . ALA A 1 119 ? -7.031 -24.284 -11.382 1.00 49.91 119 ALA A N 1
ATOM 882 C CA . ALA A 1 119 ? -7.493 -22.919 -11.212 1.00 49.91 119 ALA A CA 1
ATOM 883 C C . ALA A 1 119 ? -6.900 -22.319 -9.926 1.00 49.91 119 ALA A C 1
ATOM 885 O O . ALA A 1 119 ? -7.312 -22.663 -8.819 1.00 49.91 119 ALA A O 1
ATOM 886 N N . ALA A 1 120 ? -5.928 -21.421 -10.074 1.00 54.03 120 ALA A N 1
ATOM 887 C CA . ALA A 1 120 ? -5.528 -20.526 -9.002 1.00 54.03 120 ALA A CA 1
ATOM 888 C C . ALA A 1 120 ? -6.570 -19.394 -8.918 1.00 54.03 120 ALA A C 1
ATOM 890 O O . ALA A 1 120 ? -6.881 -18.791 -9.950 1.00 54.03 120 ALA A O 1
ATOM 891 N N . PRO A 1 121 ? -7.138 -19.096 -7.735 1.00 58.34 121 PRO A N 1
ATOM 892 C CA . PRO A 1 121 ? -8.102 -18.014 -7.598 1.00 58.34 121 PRO A CA 1
ATOM 893 C C . PRO A 1 121 ? -7.428 -16.654 -7.857 1.00 58.34 121 PRO A C 1
ATOM 895 O O . PRO A 1 121 ? -6.223 -16.502 -7.621 1.00 58.34 121 PRO A O 1
ATOM 898 N N . PRO A 1 122 ? -8.183 -15.652 -8.340 1.00 45.69 122 PRO A N 1
ATOM 899 C CA . PRO A 1 122 ? -7.636 -14.348 -8.685 1.00 45.69 122 PRO A CA 1
ATOM 900 C C . PRO A 1 122 ? -7.010 -13.684 -7.452 1.00 45.69 122 PRO A C 1
ATOM 902 O O . PRO A 1 122 ? -7.638 -13.558 -6.399 1.00 45.69 122 PRO A O 1
ATOM 905 N N . ARG A 1 123 ? -5.747 -13.259 -7.586 1.00 55.09 123 ARG A N 1
ATOM 906 C CA . ARG A 1 123 ? -5.038 -12.473 -6.570 1.00 55.09 123 ARG A CA 1
ATOM 907 C C . ARG A 1 123 ? -5.776 -11.153 -6.349 1.00 55.09 123 ARG A C 1
ATOM 909 O O . ARG A 1 123 ? -5.836 -10.319 -7.248 1.00 55.09 123 ARG A O 1
ATOM 916 N N . ALA A 1 124 ? -6.295 -10.966 -5.140 1.00 48.03 124 ALA A N 1
ATOM 917 C CA . ALA A 1 124 ? -6.813 -9.684 -4.685 1.00 48.03 124 ALA A CA 1
ATOM 918 C C . ALA A 1 124 ? -5.680 -8.634 -4.602 1.00 48.03 124 ALA A C 1
ATOM 920 O O . ALA A 1 124 ? -4.558 -8.978 -4.206 1.00 48.03 124 ALA A O 1
ATOM 921 N N . PRO A 1 125 ? -5.947 -7.363 -4.950 1.00 40.47 125 PRO A N 1
ATOM 922 C CA . PRO A 1 125 ? -4.968 -6.287 -4.839 1.00 40.47 125 PRO A CA 1
ATOM 923 C C . PRO A 1 125 ? -4.723 -5.954 -3.358 1.00 40.47 125 PRO A C 1
ATOM 925 O O . PRO A 1 125 ? -5.672 -5.776 -2.599 1.00 40.47 125 PRO A O 1
ATOM 928 N N . GLY A 1 126 ? -3.453 -5.884 -2.940 1.00 43.59 126 GLY A N 1
ATOM 929 C CA . GLY A 1 126 ? -3.082 -5.454 -1.579 1.00 43.59 126 GLY A CA 1
ATOM 930 C C . GLY A 1 126 ? -1.915 -6.185 -0.899 1.00 43.59 126 GLY A C 1
ATOM 931 O O . GLY A 1 126 ? -1.620 -5.898 0.256 1.00 43.59 126 GLY A O 1
ATOM 932 N N . ARG A 1 127 ? -1.225 -7.119 -1.568 1.00 41.09 127 ARG A N 1
ATOM 933 C CA . ARG A 1 127 ? -0.147 -7.932 -0.961 1.00 41.09 127 ARG A CA 1
ATOM 934 C C . ARG A 1 127 ? 1.261 -7.672 -1.515 1.00 41.09 127 ARG A C 1
ATOM 936 O O . ARG A 1 127 ? 2.084 -8.577 -1.540 1.00 41.09 127 ARG A O 1
ATOM 943 N N . GLU A 1 128 ? 1.571 -6.446 -1.928 1.00 44.78 128 GLU A N 1
ATOM 944 C CA . GLU A 1 128 ? 2.902 -6.131 -2.483 1.00 44.78 128 GLU A CA 1
ATOM 945 C C . GLU A 1 128 ? 3.989 -5.811 -1.441 1.00 44.78 128 GLU A C 1
ATOM 947 O O . GLU A 1 128 ? 5.146 -5.691 -1.815 1.00 44.78 128 GLU A O 1
ATOM 952 N N . ASN A 1 129 ? 3.688 -5.751 -0.136 1.00 43.00 129 ASN A N 1
ATOM 953 C CA . ASN A 1 129 ? 4.686 -5.337 0.871 1.00 43.00 129 ASN A CA 1
ATOM 954 C C . ASN A 1 129 ? 4.903 -6.288 2.054 1.00 43.00 129 ASN A C 1
ATOM 956 O O . ASN A 1 129 ? 5.426 -5.878 3.090 1.00 43.00 129 ASN A O 1
ATOM 960 N N . GLN A 1 130 ? 4.579 -7.570 1.911 1.00 42.12 130 GLN A N 1
ATOM 961 C CA . GLN A 1 130 ? 5.027 -8.570 2.881 1.00 42.12 130 GLN A CA 1
ATOM 962 C C . GLN A 1 130 ? 5.815 -9.655 2.159 1.00 42.12 130 GLN A C 1
ATOM 964 O O . GLN A 1 130 ? 5.268 -10.668 1.730 1.00 42.12 130 GLN A O 1
ATOM 969 N N . ALA A 1 131 ? 7.125 -9.424 2.038 1.00 44.03 131 ALA A N 1
ATOM 970 C CA . ALA A 1 131 ? 8.057 -10.533 1.929 1.00 44.03 131 ALA A CA 1
ATOM 971 C C . ALA A 1 131 ? 7.807 -11.457 3.138 1.00 44.03 131 ALA A C 1
ATOM 973 O O . ALA A 1 131 ? 7.713 -10.946 4.262 1.00 44.03 131 ALA A O 1
ATOM 974 N N . PRO A 1 132 ? 7.653 -12.778 2.938 1.00 40.50 132 PRO A N 1
ATOM 975 C CA . PRO A 1 132 ? 7.570 -13.718 4.041 1.00 40.50 132 PRO A CA 1
ATOM 976 C C . PRO A 1 132 ? 8.753 -13.488 4.979 1.00 40.50 132 PRO A C 1
ATOM 978 O O . PRO A 1 132 ? 9.894 -13.394 4.527 1.00 40.50 132 PRO A O 1
ATOM 981 N N . GLN A 1 133 ? 8.479 -13.388 6.280 1.00 48.97 133 GLN A N 1
ATOM 982 C CA . GLN A 1 133 ? 9.487 -13.523 7.327 1.00 48.97 133 GLN A CA 1
ATOM 983 C C . GLN A 1 133 ? 10.005 -14.963 7.296 1.00 48.97 133 GLN A C 1
ATOM 985 O O . GLN A 1 133 ? 9.627 -15.801 8.106 1.00 48.97 133 GLN A O 1
ATOM 990 N N . GLN A 1 134 ? 10.821 -15.279 6.303 1.00 41.50 134 GLN A N 1
ATOM 991 C CA . GLN A 1 134 ? 11.699 -16.427 6.348 1.00 41.50 134 GLN A CA 1
ATOM 992 C C . GLN A 1 134 ? 13.044 -15.889 6.806 1.00 41.50 134 GLN A C 1
ATOM 994 O O . GLN A 1 134 ? 13.499 -14.842 6.336 1.00 41.50 134 GLN A O 1
ATOM 999 N N . ALA A 1 135 ? 13.605 -16.551 7.816 1.00 45.69 135 ALA A N 1
ATOM 1000 C CA . ALA A 1 135 ? 14.950 -16.298 8.300 1.00 45.69 135 ALA A CA 1
ATOM 1001 C C . ALA A 1 135 ? 15.874 -16.082 7.097 1.00 45.69 135 ALA A C 1
ATOM 1003 O O . ALA A 1 135 ? 15.760 -16.805 6.110 1.00 45.69 135 ALA A O 1
ATOM 1004 N N . ALA A 1 136 ? 16.704 -15.040 7.165 1.00 51.94 136 ALA A N 1
ATOM 1005 C CA . ALA A 1 136 ? 17.623 -14.660 6.105 1.00 51.94 136 ALA A CA 1
ATOM 1006 C C . ALA A 1 136 ? 18.604 -15.809 5.830 1.00 51.94 136 ALA A C 1
ATOM 1008 O O . ALA A 1 136 ? 19.696 -15.856 6.388 1.00 51.94 136 ALA A O 1
ATOM 1009 N N . GLU A 1 137 ? 18.187 -16.749 4.990 1.00 53.66 137 GLU A N 1
ATOM 1010 C CA . GLU A 1 137 ? 19.075 -17.673 4.312 1.00 53.66 137 GLU A CA 1
ATOM 1011 C C . GLU A 1 137 ? 20.046 -16.811 3.492 1.00 53.66 137 GLU A C 1
ATOM 1013 O O . GLU A 1 137 ? 19.607 -15.879 2.802 1.00 53.66 137 GLU A O 1
ATOM 1018 N N . PRO A 1 138 ? 21.363 -17.040 3.605 1.00 55.22 138 PRO A N 1
ATOM 1019 C CA . PRO A 1 138 ? 22.341 -16.272 2.856 1.00 55.22 138 PRO A CA 1
ATOM 1020 C C . PRO A 1 138 ? 22.054 -16.449 1.365 1.00 55.22 138 PRO A C 1
ATOM 1022 O O . PRO A 1 138 ? 22.059 -17.568 0.853 1.00 55.22 138 PRO A O 1
ATOM 1025 N N . THR A 1 139 ? 21.778 -15.343 0.668 1.00 57.88 139 THR A N 1
ATOM 1026 C CA . THR A 1 139 ? 21.585 -15.339 -0.785 1.00 57.88 139 THR A CA 1
ATOM 1027 C C . THR A 1 139 ? 22.751 -16.096 -1.427 1.00 57.88 139 THR A C 1
ATOM 1029 O O . THR A 1 139 ? 23.898 -15.733 -1.151 1.00 57.88 139 THR A O 1
ATOM 1032 N N . PRO A 1 140 ? 22.513 -17.137 -2.246 1.00 61.06 140 PRO A N 1
ATOM 1033 C CA . PRO A 1 140 ? 23.602 -17.934 -2.795 1.00 61.06 140 PRO A CA 1
ATOM 1034 C C . PRO A 1 140 ? 24.511 -17.035 -3.637 1.00 61.06 140 PRO A C 1
ATOM 1036 O O . PRO A 1 140 ? 24.047 -16.344 -4.547 1.00 61.06 140 PRO A O 1
ATOM 1039 N N . ALA A 1 141 ? 25.802 -17.008 -3.303 1.00 67.56 141 ALA A N 1
ATOM 1040 C CA . ALA A 1 141 ? 26.801 -16.298 -4.088 1.00 67.56 141 ALA A CA 1
ATOM 1041 C C . ALA A 1 141 ? 26.968 -17.032 -5.425 1.00 67.56 141 ALA A C 1
ATOM 1043 O O . ALA A 1 141 ? 27.502 -18.139 -5.480 1.00 67.56 141 ALA A O 1
ATOM 1044 N N . VAL A 1 142 ? 26.443 -16.442 -6.498 1.00 81.81 142 VAL A N 1
ATOM 1045 C CA . VAL A 1 142 ? 26.590 -16.980 -7.853 1.00 81.81 142 VAL A CA 1
ATOM 1046 C C . VAL A 1 142 ? 27.939 -16.518 -8.392 1.00 81.81 142 VAL A C 1
ATOM 1048 O O . VAL A 1 142 ? 28.132 -15.329 -8.644 1.00 81.81 142 VAL A O 1
ATOM 1051 N N . TYR A 1 143 ? 28.873 -17.455 -8.533 1.00 89.69 143 TYR A N 1
ATOM 1052 C CA . TYR A 1 143 ? 30.177 -17.209 -9.142 1.00 89.69 143 TYR A CA 1
ATOM 1053 C C . TYR A 1 143 ? 30.124 -17.388 -10.652 1.00 89.69 143 TYR A C 1
ATOM 1055 O O . TYR A 1 143 ? 29.335 -18.178 -11.167 1.00 89.69 143 TYR A O 1
ATOM 1063 N N . ILE A 1 144 ? 31.003 -16.669 -11.346 1.00 90.88 144 ILE A N 1
ATOM 1064 C CA . ILE A 1 144 ? 31.129 -16.742 -12.797 1.00 90.88 144 ILE A CA 1
ATOM 1065 C C . ILE A 1 144 ? 32.193 -17.782 -13.147 1.00 90.88 144 ILE A C 1
ATOM 1067 O O . ILE A 1 144 ? 33.302 -17.785 -12.599 1.00 90.88 144 ILE A O 1
ATOM 1071 N N . SER A 1 145 ? 31.841 -18.668 -14.073 1.00 91.44 145 SER A N 1
ATOM 1072 C CA . SER A 1 145 ? 32.716 -19.695 -14.629 1.00 91.44 145 SER A CA 1
ATOM 1073 C C . SER A 1 145 ? 33.627 -19.142 -15.730 1.00 91.44 145 SER A C 1
ATOM 1075 O O . SER A 1 145 ? 33.373 -18.103 -16.343 1.00 91.44 145 SER A O 1
ATOM 1077 N N . HIS A 1 146 ? 34.707 -19.867 -16.023 1.00 90.12 146 HIS A N 1
ATOM 1078 C CA . HIS A 1 146 ? 35.656 -19.479 -17.068 1.00 90.12 146 HIS A CA 1
ATOM 1079 C C . HIS A 1 146 ? 35.005 -19.379 -18.451 1.00 90.12 146 HIS A C 1
ATOM 1081 O O . HIS A 1 146 ? 35.214 -18.400 -19.161 1.00 90.12 146 HIS A O 1
ATOM 1087 N N . SER A 1 147 ? 34.149 -20.342 -18.799 1.00 89.88 147 SER A N 1
ATOM 1088 C CA . SER A 1 147 ? 33.424 -20.355 -20.073 1.00 89.88 147 SER A CA 1
ATOM 1089 C C . SER A 1 147 ? 32.474 -19.168 -20.229 1.00 89.88 147 SER A C 1
ATOM 1091 O O . SER A 1 147 ? 32.320 -18.640 -21.328 1.00 89.88 147 SER A O 1
ATOM 1093 N N . GLU A 1 148 ? 31.858 -18.711 -19.136 1.00 91.44 148 GLU A N 1
ATOM 1094 C CA . GLU A 1 148 ? 30.988 -17.531 -19.159 1.00 91.44 148 GLU A CA 1
ATOM 1095 C C . GLU A 1 148 ? 31.807 -16.257 -19.388 1.00 91.44 148 GLU A C 1
ATOM 1097 O O . GLU A 1 148 ? 31.428 -15.424 -20.210 1.00 91.44 148 GLU A O 1
ATOM 1102 N N . LEU A 1 149 ? 32.973 -16.129 -18.746 1.00 89.88 149 LEU A N 1
ATOM 1103 C CA . LEU A 1 149 ? 33.888 -15.004 -18.968 1.00 89.88 149 LEU A CA 1
ATOM 1104 C C . LEU A 1 149 ? 34.465 -14.997 -20.400 1.00 89.88 149 LEU A C 1
ATOM 1106 O O . LEU A 1 149 ? 34.660 -13.937 -21.004 1.00 89.88 149 LEU A O 1
ATOM 1110 N N . GLU A 1 150 ? 34.715 -16.174 -20.970 1.00 88.56 150 GLU A N 1
ATOM 1111 C CA . GLU A 1 150 ? 35.211 -16.332 -22.340 1.00 88.56 150 GLU A CA 1
ATOM 1112 C C . GLU A 1 150 ? 34.158 -16.087 -23.423 1.00 88.56 150 GLU A C 1
ATOM 1114 O O . GLU A 1 150 ? 34.520 -15.768 -24.557 1.00 88.56 150 GLU A O 1
ATOM 1119 N N . SER A 1 151 ? 32.872 -16.160 -23.083 1.00 92.88 151 SER A N 1
ATOM 1120 C CA . SER A 1 151 ? 31.785 -15.794 -23.998 1.00 92.88 151 SER A CA 1
ATOM 1121 C C . SER A 1 151 ? 31.727 -14.286 -24.289 1.00 92.88 151 S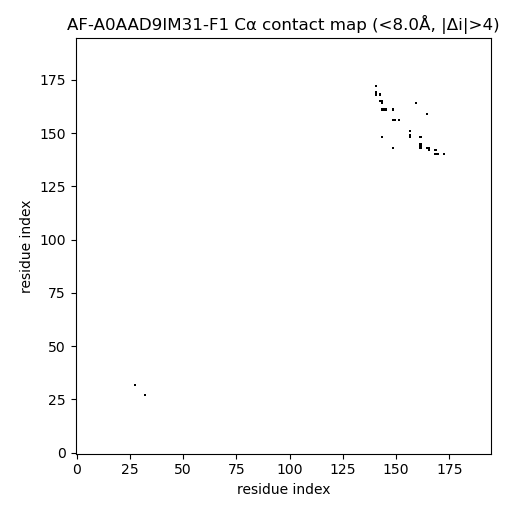ER A C 1
ATOM 1123 O O . SER A 1 151 ? 31.165 -13.860 -25.299 1.00 92.88 151 SER A O 1
ATOM 1125 N N . LEU A 1 152 ? 32.339 -13.461 -23.429 1.00 89.38 152 LEU A N 1
ATOM 1126 C CA . LEU A 1 152 ? 32.399 -12.011 -23.603 1.00 89.38 152 LEU A CA 1
ATOM 1127 C C . LEU A 1 152 ? 33.352 -11.625 -24.737 1.00 89.38 152 LEU A C 1
ATOM 1129 O O . LEU A 1 152 ? 34.373 -12.275 -24.965 1.00 89.38 152 LEU A O 1
ATOM 1133 N N . SER A 1 153 ? 33.071 -10.509 -25.411 1.00 91.12 153 SER A N 1
ATOM 1134 C CA . SER A 1 153 ? 33.968 -9.968 -26.435 1.00 91.12 153 SER A CA 1
ATOM 1135 C C . SER A 1 153 ? 35.354 -9.643 -25.857 1.00 91.12 153 SER A C 1
ATOM 1137 O O . SER A 1 153 ? 35.489 -9.245 -24.697 1.00 91.12 153 SER A O 1
ATOM 1139 N N . SER A 1 154 ? 36.403 -9.775 -26.677 1.00 87.50 154 SER A N 1
ATOM 1140 C CA . SER A 1 154 ? 37.792 -9.502 -26.261 1.00 87.50 154 SER A CA 1
ATOM 1141 C C . SER A 1 154 ? 37.967 -8.095 -25.666 1.00 87.50 154 SER A C 1
ATOM 1143 O O . SER A 1 154 ? 38.676 -7.926 -24.675 1.00 87.50 154 SER A O 1
ATOM 1145 N N . TYR A 1 155 ? 37.244 -7.110 -26.210 1.00 91.19 155 T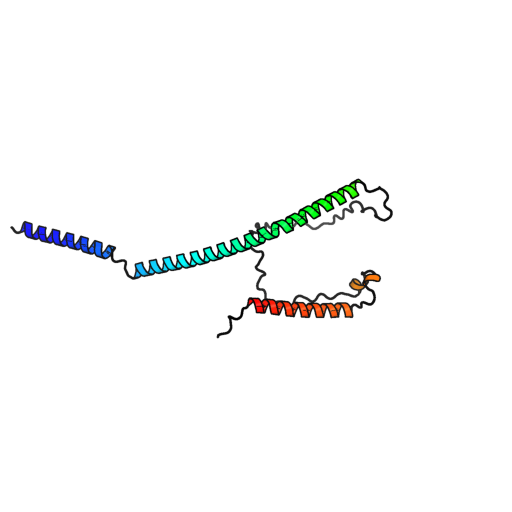YR A N 1
ATOM 1146 C CA . TYR A 1 155 ? 37.216 -5.735 -25.710 1.00 91.19 155 TYR A CA 1
ATOM 1147 C C . TYR A 1 155 ? 36.694 -5.632 -24.266 1.00 91.19 155 TYR A C 1
ATOM 1149 O O . TYR A 1 155 ? 37.303 -4.951 -23.447 1.00 91.19 155 TYR A O 1
ATOM 1157 N N . MET A 1 156 ? 35.606 -6.340 -23.936 1.00 88.56 156 MET A N 1
ATOM 1158 C CA . MET A 1 156 ? 35.009 -6.328 -22.592 1.00 88.56 156 MET A CA 1
ATOM 1159 C C . MET A 1 156 ? 35.830 -7.128 -21.580 1.00 88.56 156 MET A C 1
ATOM 1161 O O . MET A 1 156 ? 35.893 -6.769 -20.408 1.00 88.56 156 MET A O 1
ATOM 1165 N N . ARG A 1 157 ? 36.470 -8.212 -22.031 1.00 89.38 157 ARG A N 1
ATOM 1166 C CA . ARG A 1 157 ? 37.316 -9.054 -21.179 1.00 89.38 157 ARG A CA 1
ATOM 1167 C C . ARG A 1 157 ? 38.604 -8.338 -20.782 1.00 89.38 157 ARG A C 1
ATOM 1169 O O . ARG A 1 157 ? 39.030 -8.452 -19.638 1.00 89.38 157 ARG A O 1
ATOM 1176 N N . ALA A 1 158 ? 39.211 -7.581 -21.698 1.00 86.50 158 ALA A N 1
ATOM 1177 C CA . ALA A 1 158 ? 40.451 -6.838 -21.470 1.00 86.50 158 ALA A CA 1
ATOM 1178 C C . ALA A 1 158 ? 41.499 -7.662 -20.681 1.00 86.50 158 ALA A C 1
ATOM 1180 O O . ALA A 1 158 ? 41.975 -8.683 -21.169 1.00 86.50 158 ALA A O 1
ATOM 1181 N N . ARG A 1 159 ? 41.855 -7.234 -19.458 1.00 86.94 159 ARG A N 1
ATOM 1182 C CA . ARG A 1 159 ? 42.771 -7.936 -18.529 1.00 86.94 159 ARG A CA 1
ATOM 1183 C C . ARG A 1 159 ? 42.048 -8.534 -17.307 1.00 86.94 159 ARG A C 1
ATOM 1185 O O . ARG A 1 159 ? 42.648 -8.661 -16.235 1.00 86.94 159 ARG A O 1
ATOM 1192 N N . LEU A 1 160 ? 40.750 -8.812 -17.425 1.00 88.81 160 LEU A N 1
ATOM 1193 C CA . LEU A 1 160 ? 39.950 -9.438 -16.373 1.00 88.81 160 LEU A CA 1
ATOM 1194 C C . LEU A 1 160 ? 40.203 -10.944 -16.356 1.00 88.81 160 LEU A C 1
ATOM 1196 O O . LEU A 1 160 ? 40.132 -11.612 -17.385 1.00 88.81 160 LEU A O 1
ATOM 1200 N N . THR A 1 161 ? 40.484 -11.464 -15.166 1.00 90.62 161 THR A N 1
ATOM 1201 C CA . THR A 1 161 ? 40.543 -12.899 -14.883 1.00 90.62 161 THR A CA 1
ATOM 1202 C C . THR A 1 161 ? 39.306 -13.294 -14.085 1.00 90.62 161 THR A C 1
ATOM 1204 O O . THR A 1 161 ? 38.741 -12.461 -13.370 1.00 90.62 161 THR A O 1
ATOM 1207 N N . THR A 1 162 ? 38.893 -14.558 -14.180 1.00 91.12 162 THR A N 1
ATOM 1208 C CA . THR A 1 162 ? 37.781 -15.116 -13.389 1.00 91.12 162 THR A CA 1
ATOM 1209 C C . THR A 1 162 ? 37.937 -14.812 -11.902 1.00 91.12 162 THR A C 1
ATOM 1211 O O . THR A 1 162 ? 36.986 -14.380 -11.260 1.00 91.12 162 THR A O 1
ATOM 1214 N N . ASP A 1 163 ? 39.159 -14.919 -11.382 1.00 90.75 163 ASP A N 1
ATOM 1215 C CA . ASP A 1 163 ? 39.463 -14.679 -9.969 1.00 90.75 163 ASP A CA 1
ATOM 1216 C C . ASP A 1 163 ? 39.212 -13.226 -9.558 1.00 90.75 163 ASP A C 1
ATOM 1218 O O . ASP A 1 163 ? 38.678 -12.966 -8.485 1.00 90.75 163 ASP A O 1
ATOM 1222 N N . ARG A 1 164 ? 39.546 -12.261 -10.425 1.00 90.50 164 ARG A N 1
ATOM 1223 C CA . ARG A 1 164 ? 39.303 -10.835 -10.155 1.00 90.50 164 ARG A CA 1
ATOM 1224 C C . ARG A 1 164 ? 37.818 -10.508 -10.148 1.00 90.50 164 ARG A C 1
ATOM 1226 O O . ARG A 1 164 ? 37.376 -9.712 -9.325 1.00 90.50 164 ARG A O 1
ATOM 1233 N N . VAL A 1 165 ? 37.060 -11.112 -11.059 1.00 92.12 165 VAL A N 1
ATOM 1234 C CA . VAL A 1 165 ? 35.612 -10.907 -11.138 1.00 92.12 165 VAL A CA 1
ATOM 1235 C C . VAL A 1 165 ? 34.918 -11.545 -9.935 1.00 92.12 165 VAL A C 1
ATOM 1237 O O . VAL A 1 165 ? 34.108 -10.893 -9.283 1.00 92.12 165 VAL A O 1
ATOM 1240 N N . ASN A 1 166 ? 35.299 -12.769 -9.573 1.00 92.75 166 ASN A N 1
ATOM 1241 C CA . ASN A 1 166 ? 34.742 -13.470 -8.420 1.00 92.75 166 ASN A CA 1
ATOM 1242 C C . ASN A 1 166 ? 35.117 -12.788 -7.090 1.00 92.75 166 ASN A C 1
ATOM 1244 O O . ASN A 1 166 ? 34.258 -12.631 -6.227 1.00 92.75 166 ASN A O 1
ATOM 1248 N N . ALA A 1 167 ? 36.337 -12.256 -6.958 1.00 91.75 167 ALA A N 1
ATOM 1249 C CA . ALA A 1 167 ? 36.727 -11.452 -5.796 1.00 91.75 167 ALA A CA 1
ATOM 1250 C C . ALA A 1 167 ? 35.914 -10.146 -5.673 1.00 91.75 167 ALA A C 1
ATOM 1252 O O . ALA A 1 167 ? 35.544 -9.747 -4.567 1.00 91.75 167 ALA A O 1
ATOM 1253 N N . ALA A 1 168 ? 35.600 -9.491 -6.797 1.00 92.00 168 ALA A N 1
ATOM 1254 C CA . ALA A 1 168 ? 34.743 -8.306 -6.808 1.00 92.00 168 ALA A CA 1
ATOM 1255 C C . ALA A 1 168 ? 33.284 -8.642 -6.444 1.00 92.00 168 ALA A C 1
ATOM 1257 O O . ALA A 1 168 ? 32.632 -7.877 -5.730 1.00 92.00 168 ALA A O 1
ATOM 1258 N N . LEU A 1 169 ? 32.775 -9.800 -6.880 1.00 92.19 169 LEU A N 1
ATOM 1259 C CA . LEU A 1 169 ? 31.455 -10.300 -6.483 1.00 92.19 169 LEU A CA 1
ATOM 1260 C C . LEU A 1 169 ? 31.377 -10.556 -4.973 1.00 92.19 169 LEU A C 1
ATOM 1262 O O . LEU A 1 169 ? 30.388 -10.171 -4.347 1.00 92.19 169 LEU A O 1
ATOM 1266 N N . ASP A 1 170 ? 32.430 -11.109 -4.36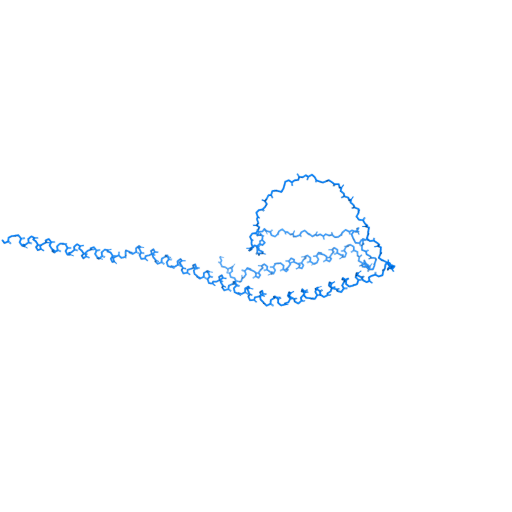7 1.00 91.81 170 ASP A N 1
ATOM 1267 C CA . ASP A 1 170 ? 32.499 -11.277 -2.912 1.00 91.81 170 ASP A CA 1
ATOM 1268 C C . ASP A 1 170 ? 32.446 -9.932 -2.179 1.00 91.81 170 ASP A C 1
ATOM 1270 O O . ASP A 1 170 ? 31.789 -9.788 -1.146 1.00 91.81 170 ASP A O 1
ATOM 1274 N N . GLU A 1 171 ? 33.145 -8.922 -2.696 1.00 93.56 171 GLU A N 1
ATOM 1275 C CA . GLU A 1 171 ? 33.161 -7.584 -2.108 1.00 93.56 171 GLU A CA 1
ATOM 1276 C C . GLU A 1 171 ? 31.787 -6.906 -2.192 1.00 93.56 171 GLU A C 1
ATOM 1278 O O . GLU A 1 171 ? 31.301 -6.363 -1.194 1.00 93.56 171 GLU A O 1
ATOM 1283 N N . LEU A 1 172 ? 31.107 -7.042 -3.334 1.00 92.12 172 LEU A N 1
ATOM 1284 C CA . LEU A 1 172 ? 29.727 -6.598 -3.513 1.00 92.12 172 LEU A CA 1
ATOM 1285 C C . LEU A 1 172 ? 28.769 -7.330 -2.565 1.00 92.12 172 LEU A C 1
ATOM 1287 O O . LEU A 1 172 ? 27.902 -6.698 -1.957 1.00 92.12 172 LEU A O 1
ATOM 1291 N N . HIS A 1 173 ? 28.942 -8.641 -2.390 1.00 90.25 173 HIS A N 1
ATOM 1292 C CA . HIS A 1 173 ? 28.126 -9.438 -1.481 1.00 90.25 173 HIS A CA 1
ATOM 1293 C C . HIS A 1 173 ? 28.304 -8.983 -0.025 1.00 90.25 173 HIS A C 1
ATOM 1295 O O . HIS A 1 173 ? 27.318 -8.733 0.670 1.00 90.25 173 HIS A O 1
ATOM 1301 N N . ARG A 1 174 ? 29.548 -8.758 0.424 1.00 90.06 174 ARG A N 1
ATOM 1302 C CA . ARG A 1 174 ? 29.833 -8.187 1.755 1.00 90.06 174 ARG A CA 1
ATOM 1303 C C . ARG A 1 174 ? 29.194 -6.811 1.931 1.00 90.06 174 ARG A C 1
ATOM 1305 O O . ARG A 1 174 ? 28.649 -6.519 2.995 1.00 90.06 174 ARG A O 1
ATOM 1312 N N . HIS A 1 175 ? 29.245 -5.959 0.908 1.00 92.31 175 HIS A N 1
ATOM 1313 C CA . HIS A 1 175 ? 28.619 -4.639 0.957 1.00 92.31 175 HIS A CA 1
ATOM 1314 C C . HIS A 1 175 ? 27.088 -4.737 1.060 1.00 92.31 175 HIS A C 1
ATOM 1316 O O . HIS A 1 175 ? 26.475 -4.069 1.895 1.00 92.31 175 HIS A O 1
ATOM 1322 N N . ALA A 1 176 ? 26.466 -5.622 0.279 1.00 90.50 176 ALA A N 1
ATOM 1323 C CA . ALA A 1 176 ? 25.029 -5.873 0.330 1.00 90.50 176 ALA A CA 1
ATOM 1324 C C . ALA A 1 176 ? 24.583 -6.411 1.701 1.00 90.50 176 ALA A C 1
ATOM 1326 O O . ALA A 1 176 ? 23.598 -5.920 2.252 1.00 90.50 176 ALA A O 1
ATOM 1327 N N . GLN A 1 177 ? 25.335 -7.347 2.291 1.00 87.94 177 GLN A N 1
ATOM 1328 C CA . GLN A 1 177 ? 25.069 -7.869 3.636 1.00 87.94 177 GLN A CA 1
ATOM 1329 C C . GLN A 1 177 ? 25.117 -6.767 4.704 1.00 87.94 177 GLN A C 1
ATOM 1331 O O . GLN A 1 177 ? 24.213 -6.669 5.535 1.00 87.94 177 GLN A O 1
ATOM 1336 N N . ARG A 1 178 ? 26.137 -5.897 4.668 1.00 88.38 178 ARG A N 1
ATOM 1337 C CA . ARG A 1 178 ? 26.249 -4.757 5.596 1.00 88.38 178 ARG A CA 1
ATOM 1338 C C . ARG A 1 178 ? 25.071 -3.797 5.449 1.00 88.38 178 ARG A C 1
ATOM 1340 O O . ARG A 1 178 ? 24.477 -3.400 6.448 1.00 88.38 178 ARG A O 1
ATOM 1347 N N . ASN A 1 179 ? 24.688 -3.474 4.215 1.00 88.94 179 ASN A N 1
ATOM 1348 C CA . ASN A 1 179 ? 23.541 -2.608 3.951 1.00 88.94 179 ASN A CA 1
ATOM 1349 C C . ASN A 1 179 ? 22.226 -3.231 4.431 1.00 88.94 179 ASN A C 1
ATOM 1351 O O . ASN A 1 179 ? 21.418 -2.546 5.055 1.00 88.94 179 ASN A O 1
ATOM 1355 N N . ALA A 1 180 ? 22.022 -4.529 4.203 1.00 87.38 180 ALA A N 1
ATOM 1356 C CA . ALA A 1 180 ? 20.855 -5.245 4.707 1.00 87.38 180 ALA A CA 1
ATOM 1357 C C . ALA A 1 180 ? 20.794 -5.214 6.243 1.00 87.38 180 ALA A C 1
ATOM 1359 O O . ALA A 1 180 ? 19.736 -4.936 6.806 1.00 87.38 180 ALA A O 1
ATOM 1360 N N . ALA A 1 181 ? 21.927 -5.416 6.925 1.00 86.94 181 ALA A N 1
ATOM 1361 C CA . ALA A 1 181 ? 22.011 -5.324 8.381 1.00 86.94 181 ALA A CA 1
ATOM 1362 C C . ALA A 1 181 ? 21.645 -3.921 8.899 1.00 86.94 181 ALA A C 1
ATOM 1364 O O . ALA A 1 181 ? 20.875 -3.807 9.852 1.00 86.94 181 ALA A O 1
ATOM 1365 N N . LEU A 1 182 ? 22.122 -2.857 8.243 1.00 86.00 182 LEU A N 1
ATOM 1366 C CA . LEU A 1 182 ? 21.769 -1.474 8.590 1.00 86.00 182 LEU A CA 1
ATOM 1367 C C . LEU A 1 182 ? 20.273 -1.191 8.395 1.00 86.00 182 LEU A C 1
ATOM 1369 O O . LEU A 1 182 ? 19.643 -0.593 9.265 1.00 86.00 182 LEU A O 1
ATOM 1373 N N . VAL A 1 183 ? 19.682 -1.657 7.293 1.00 85.88 183 VAL A N 1
ATOM 1374 C CA . VAL A 1 183 ? 18.243 -1.497 7.015 1.00 85.88 183 VAL A CA 1
ATOM 1375 C C . VAL A 1 183 ? 17.390 -2.268 8.028 1.00 85.88 183 VAL A C 1
ATOM 1377 O O . VAL A 1 183 ? 16.374 -1.755 8.499 1.00 85.88 183 VAL A O 1
ATOM 1380 N N . LEU A 1 184 ? 17.801 -3.482 8.405 1.00 84.88 184 LEU A N 1
ATOM 1381 C CA . LEU A 1 184 ? 17.127 -4.269 9.441 1.00 84.88 184 LEU A CA 1
ATOM 1382 C C . LEU A 1 184 ? 17.250 -3.622 10.828 1.00 84.88 184 LEU A C 1
ATOM 1384 O O . LEU A 1 184 ? 16.266 -3.588 11.568 1.00 84.88 184 LEU A O 1
ATOM 1388 N N . ALA A 1 185 ? 18.418 -3.075 11.172 1.00 81.19 185 ALA A N 1
ATOM 1389 C CA . ALA A 1 185 ? 18.627 -2.348 12.423 1.00 81.19 185 ALA A CA 1
ATOM 1390 C C . ALA A 1 185 ? 17.783 -1.063 12.481 1.00 81.19 185 ALA A C 1
ATOM 1392 O O . ALA A 1 185 ? 17.119 -0.807 13.484 1.00 81.19 185 ALA A O 1
ATOM 1393 N N . ALA A 1 186 ? 17.719 -0.303 11.384 1.00 77.62 186 ALA A N 1
ATOM 1394 C CA . ALA A 1 186 ? 16.885 0.894 11.277 1.00 77.62 186 ALA A CA 1
ATOM 1395 C C . ALA A 1 186 ? 15.383 0.579 11.405 1.00 77.62 186 ALA A C 1
ATOM 1397 O O . ALA A 1 186 ? 14.635 1.355 11.995 1.00 77.62 186 ALA A O 1
ATOM 1398 N N . ARG A 1 187 ? 14.941 -0.585 10.909 1.00 74.19 187 ARG A N 1
ATOM 1399 C CA . ARG A 1 187 ? 13.561 -1.069 11.069 1.00 74.19 187 ARG A CA 1
ATOM 1400 C C . ARG A 1 187 ? 13.215 -1.495 12.498 1.00 74.19 187 ARG A C 1
ATOM 1402 O O . ARG A 1 187 ? 12.038 -1.474 12.840 1.00 74.19 187 ARG A O 1
ATOM 1409 N N . LYS A 1 188 ? 14.199 -1.883 13.320 1.00 70.19 188 LYS A N 1
ATOM 1410 C CA . LYS A 1 188 ? 13.971 -2.287 14.719 1.00 70.19 188 LYS A CA 1
ATOM 1411 C C . LYS A 1 188 ? 13.790 -1.114 15.692 1.00 70.19 188 LYS A C 1
ATOM 1413 O O . LYS A 1 188 ? 13.198 -1.332 16.740 1.00 70.19 188 LYS A O 1
ATOM 1418 N N . GLY A 1 189 ? 14.215 0.104 15.340 1.00 48.28 189 GLY A N 1
ATOM 1419 C CA . GLY A 1 189 ? 14.019 1.325 16.140 1.00 48.28 189 GLY A CA 1
ATOM 1420 C C . GLY A 1 189 ? 14.710 1.329 17.527 1.00 48.28 189 GLY A C 1
ATOM 1421 O O . GLY A 1 189 ? 14.961 0.279 18.115 1.00 48.28 189 GLY A O 1
ATOM 1422 N N . PRO A 1 190 ? 15.019 2.503 18.110 1.00 50.41 190 PRO A N 1
ATOM 1423 C CA . PRO A 1 190 ? 15.667 2.623 19.427 1.00 50.41 190 PRO A CA 1
ATOM 1424 C C . PRO A 1 190 ? 14.710 2.412 20.627 1.00 50.41 190 PRO A C 1
ATOM 1426 O O . PRO A 1 190 ? 14.852 3.069 21.652 1.00 50.41 190 PRO A O 1
ATOM 1429 N N . GLY A 1 191 ? 13.717 1.520 20.516 1.00 50.19 191 GLY A N 1
ATOM 1430 C CA . GLY A 1 191 ? 12.656 1.340 21.524 1.00 50.19 191 GLY A CA 1
ATOM 1431 C C . GLY A 1 191 ? 12.551 -0.049 22.161 1.00 50.19 191 GLY A C 1
ATOM 1432 O O . GLY A 1 191 ? 11.744 -0.231 23.066 1.00 50.19 191 GLY A O 1
ATOM 1433 N N . GLN A 1 192 ? 13.351 -1.029 21.731 1.00 48.38 192 GLN A N 1
ATOM 1434 C CA . GLN A 1 192 ? 13.197 -2.426 22.160 1.00 48.38 192 GLN A CA 1
ATOM 1435 C C . GLN A 1 192 ? 14.449 -2.963 22.876 1.00 48.38 192 GLN A C 1
ATOM 1437 O O . GLN A 1 192 ? 15.003 -3.987 22.491 1.00 48.38 192 GLN A O 1
ATOM 1442 N N . GLN A 1 193 ? 14.916 -2.263 23.915 1.00 45.00 193 GLN A N 1
ATOM 1443 C CA . GLN A 1 193 ? 15.824 -2.822 24.928 1.00 45.00 193 GLN A CA 1
ATOM 1444 C C . GLN A 1 193 ? 15.489 -2.257 26.317 1.00 45.00 193 GLN A C 1
ATOM 1446 O O . GLN A 1 193 ? 16.150 -1.352 26.816 1.00 45.00 193 GLN A O 1
ATOM 1451 N N . ARG A 1 194 ? 14.442 -2.799 26.945 1.00 41.19 194 ARG A N 1
ATOM 1452 C CA . ARG A 1 194 ? 14.342 -2.944 28.405 1.00 41.19 194 ARG A CA 1
ATOM 1453 C C . ARG A 1 194 ? 13.577 -4.233 28.697 1.00 41.19 194 ARG A C 1
ATOM 1455 O O . ARG A 1 194 ? 12.354 -4.267 28.602 1.00 41.19 194 ARG A O 1
ATOM 1462 N N . GLY A 1 195 ? 14.346 -5.271 28.993 1.00 39.06 195 GLY A N 1
ATOM 1463 C CA . GLY A 1 195 ? 13.970 -6.499 29.678 1.00 39.06 195 GLY A CA 1
ATOM 1464 C C . GLY A 1 195 ? 15.149 -6.857 30.562 1.00 39.06 195 GLY A C 1
ATOM 1465 O O . GLY A 1 195 ? 16.278 -6.773 30.027 1.00 39.06 195 GLY A O 1
#

Secondary structure (DSSP, 8-state):
-HHHHHHHHHHHHHHHHHHHHHHHHH---HHHHHHHHHHHHHHHHHHHHHHHHHHHHHHHHHHHHHHHHHHHHHHHHHHHHHHHHHHHHHT--S--TT---PPP---------------PPP--S--TT-------PPPP--PPPHHHHHTS-HHHHTT--HHHHHHHHHHHHHHHHHHHHHHHHHHH-TT----

pLDDT: mean 78.76, std 20.63, range [35.66, 98.62]

InterPro domains:
  IPR009829 Spindle and kinetochore-associated protein 1 [PF07160] (6-188)
  IPR009829 Spindle and kinetochore-associated protein 1 [PTHR28573] (5-188)
  IPR042031 SKA1 microtubule binding domain superfamily [G3DSA:1.10.10.1890] (140-194)

Foldseek 3Di:
DVVVVVVVVVVVVVVVVVVVVVVVVVCCDPVNVVVVVVVVVVVVVVVVVVVVVVVVVVVVVVVCVVCVVVVVVVVVVVVVVVVVVVVCVVVPPPDDPPPDDDPPDPPPDDDDDDDDPPDDDDDDPDPPPDDDPDPPDQDDQDADDPVNLVVDDCVVSPVDDSVNVSVVSVVVSVVVVVVVVVVVVVVVDPPPDDD

Mean predicted aligned error: 21.48 Å

Nearest PDB structures (foldseek):
  5y6p-assembly1_a9  TM=4.009E-01  e=6.277E+00  Griffithsia pacifica

Sequence (195 aa):
MASGVLESVVLSFTAQLVELQQATLLRVDGETSRLCKEAISDLETRLLDLETHVRHMKGLLAKERSALPAARAIAQACALRQRQLEHIQAHLPSYLPGLAQPPAAAAHATAAAPAKPAAAPPRAPGRENQAPQQAAEPTPAVYISHSELESLSSYMRARLTTDRVNAALDELHRHAQRNAALVLAARKGPGQQRG

Radius of gyration: 39.04 Å; Cα contacts (8 Å, |Δi|>4): 17; chains: 1; bounding box: 108×46×106 Å

Organism: Prototheca wickerhamii (NCBI:txid3111)

Solvent-accessible surface area (backbone atoms only — not comparable to full-atom values): 12270 Å² total; per-residue (Å²): 124,70,66,63,56,54,52,51,51,51,50,50,50,51,51,51,50,50,51,50,50,51,53,55,67,71,49,66,45,72,65,57,51,47,53,52,51,51,53,50,52,54,49,51,53,53,47,53,52,48,51,52,50,51,54,49,51,53,52,50,51,52,52,51,62,67,47,47,61,58,56,49,52,51,52,50,54,50,52,53,51,49,53,49,51,53,51,48,64,75,66,54,67,97,78,57,94,81,69,75,72,78,78,75,82,79,82,78,84,77,87,80,81,94,73,78,83,77,82,75,77,84,82,72,90,86,72,90,83,66,78,76,93,62,79,86,68,77,77,79,85,83,72,72,52,66,69,64,58,64,71,46,55,70,80,81,35,68,91,68,48,56,67,61,54,44,53,49,51,51,53,52,49,54,50,50,52,54,51,50,50,52,54,54,53,63,72,60,53,102,79,82,84,88,130